Protein AF-A0A2J8QL56-F1 (afdb_monomer)

Foldseek 3Di:
DDDDDDDDDDPDPPPPVVVVVLVVVLVVLVVLLVVLVVVLVVLVVVLVVLVVVLVVLVVVLVVCVVVVVVVVNVVSVVVNVVSVVVSVVSVVVSVVSVVVSVVSVVVNVVSVVVVVVVVVVVVVVVCVVPDDVVVVVVVVVVVVVVVVVVVVVVVVVVVVVVVVVVVPPDDDDDDDDD

Structure (mmCIF, N/CA/C/O backbone):
data_AF-A0A2J8QL56-F1
#
_entry.id   AF-A0A2J8QL56-F1
#
loop_
_atom_site.group_PDB
_atom_site.id
_atom_site.type_symbol
_atom_site.label_atom_id
_atom_site.label_alt_id
_atom_site.label_comp_id
_atom_site.label_asym_id
_atom_site.label_entity_id
_atom_site.label_seq_id
_atom_site.pdbx_PDB_ins_code
_atom_site.Cartn_x
_atom_site.Cartn_y
_atom_site.Cartn_z
_atom_site.occupancy
_atom_site.B_iso_or_equiv
_atom_site.auth_seq_id
_atom_site.auth_comp_id
_atom_site.auth_asym_id
_atom_site.auth_atom_id
_atom_site.pdbx_PDB_model_num
ATOM 1 N N . MET A 1 1 ? 12.844 -31.827 -69.470 1.00 37.25 1 MET A N 1
ATOM 2 C CA . MET A 1 1 ? 13.651 -30.678 -69.931 1.00 37.25 1 MET A CA 1
ATOM 3 C C . MET A 1 1 ? 13.063 -29.429 -69.286 1.00 37.25 1 MET A C 1
ATOM 5 O O . MET A 1 1 ? 11.871 -29.233 -69.441 1.00 37.25 1 MET A O 1
ATOM 9 N N . ILE A 1 2 ? 13.767 -28.838 -68.308 1.00 38.47 2 ILE A N 1
ATOM 10 C CA . ILE A 1 2 ? 14.458 -27.526 -68.433 1.00 38.47 2 ILE A CA 1
ATOM 11 C C . ILE A 1 2 ? 13.409 -26.393 -68.434 1.00 38.47 2 ILE A C 1
ATOM 13 O O . ILE A 1 2 ? 12.557 -26.391 -69.303 1.00 38.47 2 ILE A O 1
ATOM 17 N N . SER A 1 3 ? 13.347 -25.364 -67.592 1.00 39.03 3 SER A N 1
ATOM 18 C CA . SER A 1 3 ? 14.131 -24.806 -66.488 1.00 39.03 3 SER A CA 1
ATOM 19 C C . SER A 1 3 ? 13.360 -23.554 -66.043 1.00 39.03 3 SER A C 1
ATOM 21 O O . SER A 1 3 ? 12.786 -22.893 -66.902 1.00 39.03 3 SER A O 1
ATOM 23 N N . ALA A 1 4 ? 13.386 -23.199 -64.755 1.00 39.97 4 ALA A N 1
ATOM 24 C CA . ALA A 1 4 ? 13.569 -21.818 -64.270 1.00 39.97 4 ALA A CA 1
ATOM 25 C C . ALA A 1 4 ? 13.192 -21.718 -62.785 1.00 39.97 4 ALA A C 1
ATOM 27 O O . ALA A 1 4 ? 12.097 -21.302 -62.410 1.00 39.97 4 ALA A O 1
ATOM 28 N N . GLN A 1 5 ? 14.159 -22.036 -61.926 1.00 44.69 5 GLN A N 1
ATOM 29 C CA . GLN A 1 5 ? 14.278 -21.376 -60.632 1.00 44.69 5 GLN A CA 1
ATOM 30 C C . GLN A 1 5 ? 14.391 -19.865 -60.872 1.00 44.69 5 GLN A C 1
ATOM 32 O O . GLN A 1 5 ? 15.359 -19.407 -61.477 1.00 44.69 5 GLN A O 1
ATOM 37 N N . ARG A 1 6 ? 13.434 -19.076 -60.374 1.00 39.97 6 ARG A N 1
ATOM 38 C CA . ARG A 1 6 ? 13.649 -17.645 -60.143 1.00 39.97 6 ARG A CA 1
ATOM 39 C C . ARG A 1 6 ? 13.573 -17.387 -58.646 1.00 39.97 6 ARG A C 1
ATOM 41 O O . ARG A 1 6 ? 12.518 -17.193 -58.056 1.00 39.97 6 ARG A O 1
ATOM 48 N N . ASN A 1 7 ? 14.758 -17.467 -58.059 1.00 45.62 7 ASN A N 1
ATOM 49 C CA . ASN A 1 7 ? 15.093 -17.074 -56.707 1.00 45.62 7 ASN A CA 1
ATOM 50 C C . ASN A 1 7 ? 14.804 -15.569 -56.537 1.00 45.62 7 ASN A C 1
ATOM 52 O O . ASN A 1 7 ? 15.513 -14.751 -57.115 1.00 45.62 7 ASN A O 1
ATOM 56 N N . HIS A 1 8 ? 13.785 -15.196 -55.758 1.00 39.94 8 HIS A N 1
ATOM 57 C CA . HIS A 1 8 ? 13.677 -13.848 -55.194 1.00 39.94 8 HIS A CA 1
ATOM 58 C C . HIS A 1 8 ? 13.642 -13.950 -53.672 1.00 39.94 8 HIS A C 1
ATOM 60 O O . HIS A 1 8 ? 12.608 -14.109 -53.029 1.00 39.94 8 HIS A O 1
ATOM 66 N N . HIS A 1 9 ? 14.846 -13.870 -53.118 1.00 39.53 9 HIS A N 1
ATOM 67 C CA . HIS A 1 9 ? 15.121 -13.538 -51.735 1.00 39.53 9 HIS A CA 1
ATOM 68 C C . HIS A 1 9 ? 14.496 -12.172 -51.408 1.00 39.53 9 HIS A C 1
ATOM 70 O O . HIS A 1 9 ? 14.952 -11.149 -51.916 1.00 39.53 9 HIS A O 1
ATOM 76 N N . LEU A 1 10 ? 13.462 -12.151 -50.562 1.00 41.34 10 LEU A N 1
ATOM 77 C CA . LEU A 1 10 ? 13.038 -10.943 -49.854 1.00 41.34 10 LEU A CA 1
ATOM 78 C C . LEU A 1 10 ? 13.762 -10.904 -48.498 1.00 41.34 10 LEU A C 1
ATOM 80 O O . LEU A 1 10 ? 13.470 -11.736 -47.634 1.00 41.34 10 LEU A O 1
ATOM 84 N N . PRO A 1 11 ? 14.696 -9.965 -48.271 1.00 46.31 11 PRO A N 1
ATOM 85 C CA . PRO A 1 11 ? 15.274 -9.750 -46.956 1.00 46.31 11 PRO A CA 1
ATOM 86 C C . PRO A 1 11 ? 14.347 -8.841 -46.132 1.00 46.31 11 PRO A C 1
ATOM 88 O O . PRO A 1 11 ? 14.016 -7.745 -46.573 1.00 46.31 11 PRO A O 1
ATOM 91 N N . GLY A 1 12 ? 13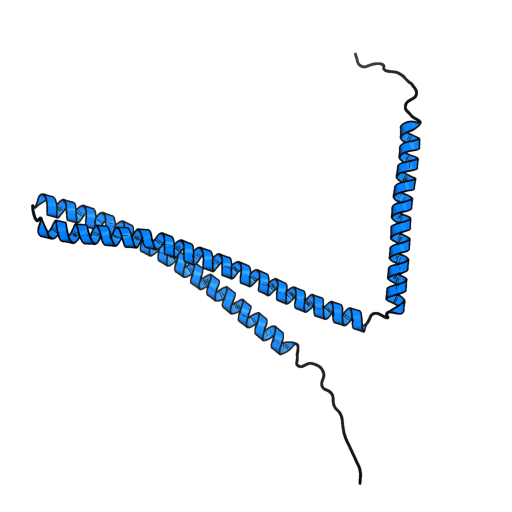.974 -9.247 -44.908 1.00 43.28 12 GLY A N 1
ATOM 92 C CA . GLY A 1 12 ? 13.615 -8.264 -43.868 1.00 43.28 12 GLY A CA 1
ATOM 93 C C . GLY A 1 12 ? 12.309 -8.410 -43.072 1.00 43.28 12 GLY A C 1
ATOM 94 O O . GLY A 1 12 ? 11.763 -7.388 -42.670 1.00 43.28 12 GLY A O 1
ATOM 95 N N . SER A 1 13 ? 11.810 -9.611 -42.748 1.00 43.91 13 SER A N 1
ATOM 96 C CA . SER A 1 13 ? 10.612 -9.752 -41.882 1.00 43.91 13 SER A CA 1
ATOM 97 C C . SER A 1 13 ? 10.885 -9.847 -40.366 1.00 43.91 13 SER A C 1
ATOM 99 O O . SER A 1 13 ? 9.954 -9.938 -39.566 1.00 43.91 13 SER A O 1
ATOM 101 N N . SER A 1 14 ? 12.143 -9.802 -39.917 1.00 48.97 14 SER A N 1
ATOM 102 C CA . SER A 1 14 ? 12.485 -10.021 -38.499 1.00 48.97 14 SER A CA 1
ATOM 103 C C . SER A 1 14 ? 12.346 -8.778 -37.606 1.00 48.97 14 SER A C 1
ATOM 105 O O . SER A 1 14 ? 12.203 -8.910 -36.389 1.00 48.97 14 SER A O 1
ATOM 107 N N . ASN A 1 15 ? 12.356 -7.567 -38.176 1.00 46.78 15 ASN A N 1
ATOM 108 C CA . ASN A 1 15 ? 12.470 -6.333 -37.388 1.00 46.78 15 ASN A CA 1
ATOM 109 C C . ASN A 1 15 ? 11.117 -5.791 -36.881 1.00 46.78 15 ASN A C 1
ATOM 111 O O . ASN A 1 15 ? 11.055 -5.255 -35.775 1.00 46.78 15 ASN A O 1
ATOM 115 N N . SER A 1 16 ? 10.022 -5.977 -37.632 1.00 46.56 16 SER A N 1
ATOM 116 C CA . SER A 1 16 ? 8.696 -5.473 -37.235 1.00 46.56 16 SER A CA 1
ATOM 117 C C . SER A 1 16 ? 8.118 -6.279 -36.059 1.00 46.56 16 SER A C 1
ATOM 119 O O . SER A 1 16 ? 7.725 -5.716 -35.040 1.00 46.56 16 SER A O 1
ATOM 121 N N . THR A 1 17 ? 8.208 -7.610 -36.109 1.00 54.22 17 THR A N 1
ATOM 122 C CA . THR A 1 17 ? 7.689 -8.551 -35.097 1.00 54.22 17 THR A CA 1
ATOM 123 C C . THR A 1 17 ? 8.365 -8.429 -33.720 1.00 54.22 17 THR A C 1
ATOM 125 O O . THR A 1 17 ? 7.791 -8.804 -32.693 1.00 54.22 17 THR A O 1
ATOM 128 N N . SER A 1 18 ? 9.598 -7.916 -33.667 1.00 54.69 18 SER A N 1
ATOM 129 C CA . SER A 1 18 ? 10.316 -7.649 -32.412 1.00 54.69 18 SER A CA 1
ATOM 130 C C . SER A 1 18 ? 9.868 -6.334 -31.767 1.00 54.69 18 SER A C 1
ATOM 132 O O . SER A 1 18 ? 9.671 -6.288 -30.554 1.00 54.69 18 SER A O 1
ATOM 134 N N . ALA A 1 19 ? 9.663 -5.282 -32.565 1.00 54.62 19 ALA A N 1
ATOM 135 C CA . ALA A 1 19 ? 9.236 -3.972 -32.077 1.00 54.62 19 ALA A CA 1
ATOM 136 C C . ALA A 1 19 ? 7.807 -4.008 -31.504 1.00 54.62 19 ALA A C 1
ATOM 138 O O . ALA A 1 19 ? 7.572 -3.490 -30.412 1.00 54.62 19 ALA A O 1
ATOM 139 N N . TYR A 1 20 ? 6.878 -4.714 -32.166 1.00 59.25 20 TYR A N 1
ATOM 140 C CA . TYR A 1 20 ? 5.508 -4.894 -31.663 1.00 59.25 20 TYR A CA 1
ATOM 141 C C . TYR A 1 20 ? 5.448 -5.661 -30.332 1.00 59.25 20 TYR A C 1
ATOM 143 O O . TYR A 1 20 ? 4.591 -5.377 -29.495 1.00 59.25 20 TYR A O 1
ATOM 151 N N . ARG A 1 21 ? 6.358 -6.619 -30.102 1.00 59.16 21 ARG A N 1
ATOM 152 C CA . ARG A 1 21 ? 6.430 -7.365 -28.832 1.00 59.16 21 ARG A CA 1
ATOM 153 C C . ARG A 1 21 ? 6.939 -6.504 -27.679 1.00 59.16 21 ARG A C 1
ATOM 155 O O . ARG A 1 21 ? 6.352 -6.548 -26.603 1.00 59.16 21 ARG A O 1
ATOM 162 N N . VAL A 1 22 ? 7.981 -5.706 -27.907 1.00 60.47 22 VAL A N 1
ATOM 163 C CA . VAL A 1 22 ? 8.531 -4.800 -26.885 1.00 60.47 22 VAL A CA 1
ATOM 164 C C . VAL A 1 22 ? 7.520 -3.711 -26.520 1.00 60.47 22 VAL A C 1
ATOM 166 O O . VAL A 1 22 ? 7.281 -3.502 -25.334 1.00 60.47 22 VAL A O 1
ATOM 169 N N . ALA A 1 23 ? 6.862 -3.098 -27.514 1.00 63.78 23 ALA A N 1
ATOM 170 C CA . ALA A 1 23 ? 5.815 -2.096 -27.292 1.00 63.78 23 ALA A CA 1
ATOM 171 C C . ALA A 1 23 ? 4.670 -2.649 -26.424 1.00 63.78 23 ALA A C 1
ATOM 173 O O . ALA A 1 23 ? 4.329 -2.066 -25.394 1.00 63.78 23 ALA A O 1
ATOM 174 N N . ARG A 1 24 ? 4.176 -3.853 -26.757 1.00 71.31 24 ARG A N 1
ATOM 175 C CA . ARG A 1 24 ? 3.126 -4.539 -25.991 1.00 71.31 24 ARG A CA 1
ATOM 176 C C . ARG A 1 24 ? 3.527 -4.759 -24.529 1.00 71.31 24 ARG A C 1
ATOM 178 O O . ARG A 1 24 ? 2.730 -4.491 -23.640 1.00 71.31 24 ARG A O 1
ATOM 185 N N . ILE A 1 25 ? 4.756 -5.209 -24.263 1.00 74.25 25 ILE A N 1
ATOM 186 C CA . ILE A 1 25 ? 5.240 -5.464 -22.894 1.00 74.25 25 ILE A CA 1
ATOM 187 C C . ILE A 1 25 ? 5.398 -4.157 -22.107 1.00 74.25 25 ILE A C 1
ATOM 189 O O . ILE A 1 25 ? 5.005 -4.091 -20.942 1.00 74.25 25 ILE A O 1
ATOM 193 N N . THR A 1 26 ? 5.923 -3.094 -22.724 1.00 79.75 26 THR A N 1
ATOM 194 C CA . THR A 1 26 ? 6.034 -1.790 -22.052 1.00 79.75 26 THR A CA 1
ATOM 195 C C . THR A 1 26 ? 4.680 -1.196 -21.683 1.00 79.75 26 THR A C 1
ATOM 197 O O . THR A 1 26 ? 4.567 -0.571 -20.628 1.00 79.75 26 THR A O 1
ATOM 200 N N . ASP A 1 27 ? 3.649 -1.412 -22.499 1.00 84.88 27 ASP A N 1
ATOM 201 C CA . ASP A 1 27 ? 2.298 -0.935 -22.205 1.00 84.88 27 ASP A CA 1
ATOM 202 C C . ASP A 1 27 ? 1.647 -1.737 -21.071 1.00 84.88 27 ASP A C 1
ATOM 204 O O . ASP A 1 27 ? 1.059 -1.136 -20.171 1.00 84.88 27 ASP A O 1
ATOM 208 N N . VAL A 1 28 ? 1.870 -3.058 -21.011 1.00 86.38 28 VAL A N 1
ATOM 209 C CA . VAL A 1 28 ? 1.470 -3.880 -19.852 1.00 86.38 28 VAL A CA 1
ATOM 210 C C . VAL A 1 28 ? 2.113 -3.367 -18.559 1.00 86.38 28 VAL A C 1
ATOM 212 O O . VAL A 1 28 ? 1.426 -3.188 -17.556 1.00 86.38 28 VAL A O 1
ATOM 215 N N . ILE A 1 29 ? 3.413 -3.061 -18.574 1.00 87.38 29 ILE A N 1
ATOM 216 C CA . ILE A 1 29 ? 4.132 -2.546 -17.397 1.00 87.38 29 ILE A CA 1
ATOM 217 C C . ILE A 1 29 ? 3.588 -1.175 -16.956 1.00 87.38 29 ILE A C 1
ATOM 219 O O . ILE A 1 29 ? 3.515 -0.885 -15.757 1.00 87.38 29 ILE A O 1
ATOM 223 N N . LYS A 1 30 ? 3.214 -0.299 -17.897 1.00 88.06 30 LYS A N 1
ATOM 224 C CA . LYS A 1 30 ? 2.605 1.004 -17.577 1.00 88.06 30 LYS A CA 1
ATOM 225 C C . LYS A 1 30 ? 1.228 0.837 -16.940 1.00 88.06 30 LYS A C 1
ATOM 227 O O . LYS A 1 30 ? 0.963 1.495 -15.932 1.00 88.06 30 LYS A O 1
ATOM 232 N N . GLU A 1 31 ? 0.392 -0.044 -17.484 1.00 90.06 31 GLU A N 1
ATOM 233 C CA . GLU A 1 31 ? -0.941 -0.303 -16.936 1.00 90.06 31 GLU A CA 1
ATOM 234 C C . GLU A 1 31 ? -0.852 -0.922 -15.537 1.00 90.06 31 GLU A C 1
ATOM 236 O O . GLU A 1 31 ? -1.462 -0.408 -14.601 1.00 90.06 31 GLU A O 1
ATOM 241 N N . GLN A 1 32 ? 0.029 -1.907 -15.336 1.00 90.38 32 GLN A N 1
ATOM 242 C CA . GLN A 1 32 ? 0.291 -2.479 -14.010 1.00 90.38 32 GLN A CA 1
ATOM 243 C C . GLN A 1 32 ? 0.731 -1.416 -12.995 1.00 90.38 32 GLN A C 1
ATOM 245 O O . GLN A 1 32 ? 0.244 -1.385 -11.867 1.00 90.38 32 GLN A O 1
ATOM 250 N N . ASN A 1 33 ? 1.613 -0.486 -13.377 1.00 90.88 33 ASN A N 1
ATOM 251 C CA . ASN A 1 33 ? 1.997 0.620 -12.492 1.00 90.88 33 ASN A CA 1
ATOM 252 C C . ASN A 1 33 ? 0.806 1.517 -12.122 1.00 90.88 33 ASN A C 1
ATOM 254 O O . ASN A 1 33 ? 0.723 2.006 -10.991 1.00 90.88 33 ASN A O 1
ATOM 258 N N . ARG A 1 34 ? -0.104 1.769 -13.066 1.00 92.94 34 ARG A N 1
ATOM 259 C CA . ARG A 1 34 ? -1.304 2.578 -12.833 1.00 92.94 34 ARG A CA 1
ATOM 260 C C . ARG A 1 34 ? -2.262 1.875 -11.874 1.00 92.94 34 ARG A C 1
ATOM 262 O O . ARG A 1 34 ? -2.728 2.508 -10.922 1.00 92.94 34 ARG A O 1
ATOM 269 N N . GLU A 1 35 ? -2.490 0.585 -12.080 1.00 94.00 35 GLU A N 1
ATOM 270 C CA . GLU A 1 35 ? -3.329 -0.258 -11.230 1.00 94.00 35 GLU A CA 1
ATOM 271 C C . GLU A 1 35 ? -2.763 -0.375 -9.807 1.00 94.00 35 GLU A C 1
ATOM 273 O O . GLU A 1 35 ? -3.481 -0.150 -8.829 1.00 94.00 35 GLU A O 1
ATOM 278 N N . LEU A 1 36 ? -1.452 -0.602 -9.664 1.00 94.69 36 LEU A N 1
ATOM 279 C CA . LEU A 1 36 ? -0.777 -0.661 -8.362 1.00 94.69 36 LEU A CA 1
ATOM 280 C C . LEU A 1 36 ? -0.900 0.660 -7.591 1.00 94.69 36 LEU A C 1
ATOM 282 O O . LEU A 1 36 ? -1.189 0.655 -6.393 1.00 94.69 36 LEU A O 1
ATOM 286 N N . ARG A 1 37 ? -0.760 1.810 -8.268 1.00 94.12 37 ARG A N 1
ATOM 287 C CA . ARG A 1 37 ? -0.999 3.133 -7.656 1.00 94.12 37 ARG A CA 1
ATOM 288 C C . ARG A 1 37 ? -2.453 3.306 -7.218 1.00 94.12 37 ARG A C 1
ATOM 290 O O . ARG A 1 37 ? -2.710 3.896 -6.168 1.00 94.12 37 ARG A O 1
ATOM 297 N N . GLY A 1 38 ? -3.402 2.826 -8.021 1.00 96.50 38 GLY A N 1
ATOM 298 C CA . GLY A 1 38 ? -4.822 2.805 -7.667 1.00 96.50 38 GLY A CA 1
ATOM 299 C C . GLY A 1 38 ? -5.076 1.984 -6.405 1.00 96.50 38 GLY A C 1
ATOM 300 O O . GLY A 1 38 ? -5.687 2.482 -5.459 1.00 96.50 38 GLY A O 1
ATOM 301 N N . THR A 1 39 ? -4.515 0.780 -6.361 1.00 96.00 39 THR A N 1
ATOM 302 C CA . THR A 1 39 ? -4.606 -0.153 -5.233 1.00 96.00 39 THR A CA 1
ATOM 303 C C . THR A 1 39 ? -4.008 0.443 -3.961 1.00 96.00 39 THR A C 1
ATOM 305 O O . THR A 1 39 ? -4.638 0.411 -2.908 1.00 96.00 39 THR A O 1
ATOM 308 N N . GLN A 1 40 ? -2.838 1.083 -4.045 1.00 95.81 40 GLN A N 1
ATOM 309 C CA . GLN A 1 40 ? -2.212 1.738 -2.894 1.00 95.81 40 GLN A CA 1
ATOM 310 C C . GLN A 1 40 ? -3.102 2.845 -2.304 1.00 95.81 40 GLN A C 1
ATOM 312 O O . GLN A 1 40 ? -3.258 2.935 -1.087 1.00 95.81 40 GLN A O 1
ATOM 317 N N . ARG A 1 41 ? -3.756 3.652 -3.153 1.00 96.25 41 ARG A N 1
ATOM 318 C CA . ARG A 1 41 ? -4.728 4.664 -2.700 1.00 96.25 41 ARG A CA 1
ATOM 319 C C . ARG A 1 41 ? -6.000 4.048 -2.123 1.00 96.25 41 ARG A C 1
ATOM 321 O O . ARG A 1 41 ? -6.568 4.611 -1.191 1.00 96.25 41 ARG A O 1
ATOM 328 N N . ALA A 1 42 ? -6.475 2.935 -2.680 1.00 96.50 42 ALA A N 1
ATOM 329 C CA . ALA A 1 42 ? -7.618 2.208 -2.135 1.00 96.50 42 ALA A CA 1
ATOM 330 C C . ALA A 1 42 ? -7.316 1.711 -0.715 1.00 96.50 42 ALA A C 1
ATOM 332 O O . ALA A 1 42 ? -8.061 2.039 0.198 1.00 96.50 42 ALA A O 1
ATOM 333 N N . ILE A 1 43 ? -6.155 1.087 -0.498 1.00 96.44 43 ILE A N 1
ATOM 334 C CA . ILE A 1 43 ? -5.720 0.611 0.825 1.00 96.44 43 ILE A CA 1
ATOM 335 C C . ILE A 1 43 ? -5.662 1.749 1.854 1.00 96.44 43 ILE A C 1
ATOM 337 O O . ILE A 1 43 ? -6.082 1.571 2.996 1.00 96.44 43 ILE A O 1
ATOM 341 N N . ILE A 1 44 ? -5.162 2.929 1.468 1.00 95.69 44 ILE A N 1
ATOM 342 C CA . ILE A 1 44 ? -5.124 4.101 2.360 1.00 95.69 44 ILE A CA 1
ATOM 343 C C . ILE A 1 44 ? -6.543 4.543 2.746 1.00 95.69 44 ILE A C 1
ATOM 345 O O . ILE A 1 44 ? -6.805 4.803 3.921 1.00 95.69 44 ILE A O 1
ATOM 349 N N . ARG A 1 45 ? -7.467 4.600 1.779 1.00 97.19 45 ARG A N 1
ATOM 350 C CA . ARG A 1 45 ? -8.874 4.949 2.036 1.00 97.19 45 ARG A CA 1
ATOM 351 C C . ARG A 1 45 ? -9.562 3.913 2.922 1.00 97.19 45 ARG A C 1
ATOM 353 O O . ARG A 1 45 ? -10.212 4.295 3.892 1.00 97.19 45 ARG A O 1
ATOM 360 N N . ASP A 1 46 ? -9.363 2.629 2.643 1.00 96.31 46 ASP A N 1
ATOM 361 C CA . ASP A 1 46 ? -9.927 1.529 3.429 1.00 96.31 46 ASP A CA 1
ATOM 362 C C . ASP A 1 46 ? -9.425 1.575 4.871 1.00 96.31 46 ASP A C 1
ATOM 364 O O . ASP A 1 46 ? -10.203 1.438 5.813 1.00 96.31 46 ASP A O 1
ATOM 368 N N . ARG A 1 47 ? -8.133 1.850 5.074 1.00 96.06 47 ARG A N 1
ATOM 369 C CA . ARG A 1 47 ? -7.573 2.010 6.416 1.00 96.06 47 ARG A CA 1
ATOM 370 C C . ARG A 1 47 ? -8.202 3.186 7.168 1.00 96.06 47 ARG A C 1
ATOM 372 O O . ARG A 1 47 ? -8.526 3.031 8.343 1.00 96.06 47 ARG A O 1
ATOM 379 N N . ALA A 1 48 ? -8.401 4.330 6.515 1.00 97.00 48 ALA A N 1
ATOM 380 C CA . ALA A 1 48 ? -9.071 5.473 7.135 1.00 97.00 48 ALA A CA 1
ATOM 381 C C . ALA A 1 48 ? -10.531 5.148 7.511 1.00 97.00 48 ALA A C 1
ATOM 383 O O . ALA A 1 48 ? -11.008 5.543 8.577 1.00 97.00 48 ALA A O 1
ATOM 384 N N . ALA A 1 49 ? -11.235 4.378 6.673 1.00 97.19 49 ALA A N 1
ATOM 385 C CA . ALA A 1 49 ? -12.579 3.895 6.977 1.00 97.19 49 ALA A CA 1
ATOM 386 C C . ALA A 1 49 ? -12.587 2.946 8.190 1.00 97.19 49 ALA A C 1
ATOM 388 O O . ALA A 1 49 ? -13.404 3.126 9.095 1.00 97.19 49 ALA A O 1
ATOM 389 N N . LEU A 1 50 ? -11.639 2.004 8.257 1.00 97.50 50 LEU A N 1
ATOM 390 C CA . LEU A 1 50 ? -11.465 1.111 9.407 1.00 97.50 50 LEU A CA 1
ATOM 391 C C . LEU A 1 50 ? -11.159 1.897 10.690 1.00 97.50 50 LEU A C 1
ATOM 393 O O . LEU A 1 50 ? -11.734 1.608 11.732 1.00 97.50 50 LEU A O 1
ATOM 397 N N . GLU A 1 51 ? -10.316 2.929 10.635 1.00 97.12 51 GLU A N 1
ATOM 398 C CA . GLU A 1 51 ? -10.024 3.794 11.790 1.00 97.12 51 GLU A CA 1
ATOM 399 C C . GLU A 1 51 ? -11.267 4.538 12.300 1.00 97.12 51 GLU A C 1
ATOM 401 O O . GLU A 1 51 ? -11.455 4.692 13.509 1.00 97.12 51 GLU A O 1
ATOM 406 N N . LYS A 1 52 ? -12.150 4.976 11.397 1.00 97.81 52 LYS A N 1
ATOM 407 C CA . LYS A 1 52 ? -13.429 5.588 11.774 1.00 97.81 52 LYS A CA 1
ATOM 408 C C . LYS A 1 52 ? -14.371 4.569 12.422 1.00 97.81 52 LYS A C 1
ATOM 410 O O . LYS A 1 52 ? -14.969 4.878 13.452 1.00 97.81 52 LYS A O 1
ATOM 415 N N . GLN A 1 53 ? -14.483 3.372 11.848 1.00 97.75 53 GLN A N 1
ATOM 416 C CA . GLN A 1 53 ? -15.294 2.282 12.402 1.00 97.75 53 GLN A CA 1
ATOM 417 C C . GLN A 1 53 ? -14.786 1.830 13.777 1.00 97.75 53 GLN A C 1
ATOM 419 O O . GLN A 1 53 ? -15.591 1.569 14.667 1.00 97.75 53 GLN A O 1
ATOM 424 N N . GLU A 1 54 ? -13.467 1.809 13.987 1.00 97.69 54 GLU A N 1
ATOM 425 C CA . GLU A 1 54 ? -12.844 1.506 15.280 1.00 97.69 54 GLU A CA 1
ATOM 426 C C . GLU A 1 54 ? -13.346 2.457 16.369 1.00 97.69 54 GLU A C 1
ATOM 428 O O . GLU A 1 54 ? -13.860 2.018 17.396 1.00 97.69 54 GLU A O 1
ATOM 433 N N . LYS A 1 55 ? -13.284 3.768 16.105 1.00 98.00 55 LYS A N 1
ATOM 434 C CA . LYS A 1 55 ? -13.764 4.796 17.039 1.00 98.00 55 LYS A CA 1
ATOM 435 C C . LYS A 1 55 ? -15.264 4.679 17.310 1.00 98.00 55 LYS A C 1
ATOM 437 O O . LYS A 1 55 ? -15.697 4.880 18.441 1.00 98.00 55 LYS A O 1
ATOM 442 N N . GLN A 1 56 ? -16.060 4.362 16.289 1.00 97.75 56 GLN A N 1
ATOM 443 C CA . GLN A 1 56 ? -17.504 4.163 16.446 1.00 97.75 56 GLN A CA 1
ATOM 444 C C . GLN A 1 56 ? -17.808 2.963 17.351 1.00 97.75 56 GLN A C 1
ATOM 446 O O . GLN A 1 56 ? -18.570 3.112 18.305 1.00 97.75 56 GLN A O 1
ATOM 451 N N . LEU A 1 57 ? -17.149 1.822 17.122 1.00 97.88 57 LEU A N 1
ATOM 452 C CA . LEU A 1 57 ? -17.283 0.635 17.970 1.00 97.88 57 LEU A CA 1
ATOM 453 C C . LEU A 1 57 ? -16.863 0.917 19.416 1.00 97.88 57 LEU A C 1
ATOM 455 O O . LEU A 1 57 ? -17.548 0.499 20.344 1.00 97.88 57 LEU A O 1
ATOM 459 N N . GLU A 1 58 ? -15.779 1.663 19.638 1.00 98.00 58 GLU A N 1
ATOM 460 C CA . GLU A 1 58 ? -15.351 2.045 20.989 1.00 98.00 58 GLU A CA 1
ATOM 461 C C . GLU A 1 58 ? -16.401 2.890 21.725 1.00 98.00 58 GLU A C 1
ATOM 463 O O . GLU A 1 58 ? -16.644 2.682 22.918 1.00 98.00 58 GLU A O 1
ATOM 468 N N . LEU A 1 59 ? -17.043 3.836 21.032 1.00 98.12 59 LEU A N 1
ATOM 469 C CA . LEU A 1 59 ? -18.124 4.646 21.601 1.00 98.12 59 LEU A CA 1
ATOM 470 C C . LEU A 1 59 ? -19.363 3.803 21.908 1.00 98.12 59 LEU A C 1
ATOM 472 O O . LEU A 1 59 ? -19.973 3.964 22.967 1.00 98.12 59 LEU A O 1
ATOM 476 N N . GLU A 1 60 ? -19.718 2.888 21.012 1.00 97.00 60 GLU A N 1
ATOM 477 C CA . GLU A 1 60 ? -20.877 2.019 21.176 1.00 97.00 60 GLU A CA 1
ATOM 478 C C . GLU A 1 60 ? -20.683 1.027 22.328 1.00 97.00 60 GLU A C 1
ATOM 480 O O . GLU A 1 60 ? -21.564 0.901 23.178 1.00 97.00 60 GLU A O 1
ATOM 485 N N . ILE A 1 61 ? -19.493 0.428 22.457 1.00 97.81 61 ILE A N 1
ATOM 486 C CA . ILE A 1 61 ? -19.123 -0.410 23.609 1.00 97.81 61 ILE A CA 1
ATOM 487 C C . ILE A 1 61 ? -19.265 0.384 24.911 1.00 97.81 61 ILE A C 1
ATOM 489 O O . ILE A 1 61 ? -19.880 -0.098 25.861 1.00 97.81 61 ILE A O 1
ATOM 493 N N . LYS A 1 62 ? -18.751 1.622 24.962 1.00 97.62 62 LYS A N 1
ATOM 494 C CA . LYS A 1 62 ? -18.886 2.488 26.147 1.00 97.62 62 LYS A CA 1
ATOM 495 C C . LYS A 1 62 ? -20.351 2.777 26.475 1.00 97.62 62 LYS A C 1
ATOM 497 O O . LYS A 1 62 ? -20.720 2.782 27.648 1.00 97.62 62 LYS A O 1
ATOM 502 N N . LYS A 1 63 ? -21.191 3.011 25.464 1.00 97.62 63 LYS A N 1
ATOM 503 C CA . LYS A 1 63 ? -22.629 3.248 25.644 1.00 97.62 63 LYS A CA 1
ATOM 504 C C . LYS A 1 63 ? -23.333 2.006 26.197 1.00 97.62 63 LYS A C 1
ATOM 506 O O . LYS A 1 63 ? -24.042 2.118 27.193 1.00 97.62 63 LYS A O 1
ATOM 511 N N . MET A 1 64 ? -23.097 0.833 25.612 1.00 96.06 64 MET A N 1
ATOM 512 C CA . MET A 1 64 ? -23.711 -0.422 26.066 1.00 96.06 64 MET A CA 1
ATOM 513 C C . MET A 1 64 ? -23.234 -0.825 27.464 1.00 96.06 64 MET A C 1
ATOM 515 O O . MET A 1 64 ? -24.027 -1.324 28.262 1.00 96.06 64 MET A O 1
ATOM 519 N N . ALA A 1 65 ? -21.977 -0.522 27.802 1.00 96.69 65 ALA A N 1
ATOM 520 C CA . ALA A 1 65 ? -21.433 -0.751 29.135 1.00 96.69 65 ALA A CA 1
ATOM 521 C C . ALA A 1 65 ? -22.143 0.100 30.197 1.00 96.69 65 ALA A C 1
ATOM 523 O O . ALA A 1 65 ? -22.489 -0.424 31.252 1.00 96.69 65 ALA A O 1
ATOM 524 N N . LYS A 1 66 ? -22.431 1.379 29.906 1.00 97.12 66 LYS A N 1
ATOM 525 C CA . LYS A 1 66 ? -23.190 2.263 30.813 1.00 97.12 66 LYS A CA 1
ATOM 526 C C . LYS A 1 66 ? -24.619 1.779 31.063 1.00 97.12 66 LYS A C 1
ATOM 528 O O . LYS A 1 66 ? -25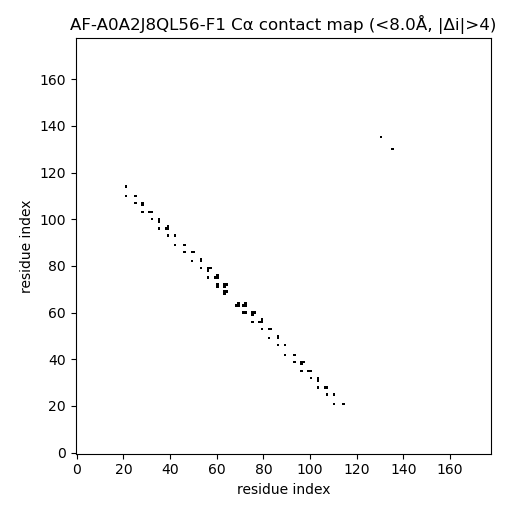.132 1.961 32.157 1.00 97.12 66 LYS A O 1
ATOM 533 N N . ILE A 1 67 ? -25.246 1.162 30.060 1.00 96.25 67 ILE A N 1
ATOM 534 C CA . ILE A 1 67 ? -26.602 0.594 30.159 1.00 96.25 67 ILE A CA 1
ATOM 535 C C . ILE A 1 67 ? -26.584 -0.768 30.890 1.00 96.25 67 ILE A C 1
ATOM 537 O O . ILE A 1 67 ? -27.627 -1.293 31.262 1.00 96.25 67 ILE A O 1
ATOM 541 N N . GLY A 1 68 ? -25.404 -1.358 31.117 1.00 95.75 68 GLY A N 1
ATOM 542 C CA . GLY A 1 68 ? -25.259 -2.662 31.768 1.00 95.75 68 GLY A CA 1
ATOM 543 C C . GLY A 1 68 ? -25.526 -3.857 30.846 1.00 95.75 68 GLY A C 1
ATOM 544 O O . GLY A 1 68 ? -25.584 -4.993 31.319 1.00 95.75 68 GLY A O 1
ATOM 545 N N . ASN A 1 69 ? -25.647 -3.643 29.530 1.00 96.44 69 ASN A N 1
ATOM 546 C CA . ASN A 1 69 ? -25.892 -4.716 28.566 1.00 96.44 69 ASN A CA 1
ATOM 547 C C . ASN A 1 69 ? -24.591 -5.474 28.240 1.00 96.44 69 ASN A C 1
ATOM 549 O O . ASN A 1 69 ? -23.889 -5.186 27.267 1.00 96.44 69 ASN A O 1
ATOM 553 N N . LYS A 1 70 ? -24.266 -6.458 29.086 1.00 95.31 70 LYS A N 1
ATOM 554 C CA . LYS A 1 70 ? -23.027 -7.248 29.001 1.00 95.31 70 LYS A CA 1
ATOM 555 C C . LYS A 1 70 ? -22.928 -8.097 27.728 1.00 95.31 70 LYS A C 1
ATOM 557 O O . LYS A 1 70 ? -21.834 -8.208 27.174 1.00 95.31 70 LYS A O 1
ATOM 562 N N . GLU A 1 71 ? -24.036 -8.655 27.243 1.00 96.56 71 GLU A N 1
ATOM 563 C CA . GLU A 1 71 ? -24.040 -9.481 26.026 1.00 96.56 71 GLU A CA 1
ATOM 564 C C . GLU A 1 71 ? -23.706 -8.652 24.782 1.00 96.56 71 GLU A C 1
ATOM 566 O O . GLU A 1 71 ? -22.823 -9.024 24.004 1.00 96.56 71 GLU A O 1
ATOM 571 N N . ALA A 1 72 ? -24.312 -7.468 24.639 1.00 95.69 72 ALA A N 1
ATOM 572 C CA . ALA A 1 72 ? -23.982 -6.555 23.548 1.00 95.69 72 ALA A CA 1
ATOM 573 C C . ALA A 1 72 ? -22.511 -6.111 23.597 1.00 95.69 72 ALA A C 1
ATOM 575 O O . ALA A 1 72 ? -21.815 -6.160 22.582 1.00 95.69 72 ALA A O 1
ATOM 576 N N . CYS A 1 73 ? -21.996 -5.760 24.783 1.00 96.88 73 CYS A N 1
ATOM 577 C CA . CYS A 1 73 ? -20.580 -5.428 24.965 1.00 96.88 73 CYS A CA 1
ATOM 578 C C . CYS A 1 73 ? -19.652 -6.561 24.513 1.00 96.88 73 CYS A C 1
ATOM 580 O O . CYS A 1 73 ? -18.646 -6.303 23.855 1.00 96.88 73 CYS A O 1
ATOM 582 N N . LYS A 1 74 ? -19.984 -7.817 24.833 1.00 97.56 74 LYS A N 1
ATOM 583 C CA . LYS A 1 74 ? -19.183 -8.989 24.454 1.00 97.56 74 LYS A CA 1
ATOM 584 C C . LYS A 1 74 ? -19.126 -9.175 22.938 1.00 97.56 74 LYS A C 1
ATOM 586 O O . LYS A 1 74 ? -18.059 -9.484 22.403 1.00 97.56 74 LYS A O 1
ATOM 591 N N . VAL A 1 75 ? -20.244 -8.980 22.239 1.00 97.75 75 VAL A N 1
ATOM 592 C CA . VAL A 1 75 ? -20.301 -9.062 20.769 1.00 97.75 75 VAL A CA 1
ATOM 593 C C . VAL A 1 75 ? -19.505 -7.925 20.128 1.00 97.75 75 VAL A C 1
ATOM 595 O O . VAL A 1 75 ? -18.631 -8.185 19.299 1.00 97.75 75 VAL A O 1
ATOM 598 N N . LEU A 1 76 ? -19.736 -6.683 20.557 1.00 97.00 76 LEU A N 1
ATOM 599 C CA . LEU A 1 76 ? -19.047 -5.506 20.022 1.00 97.00 76 LEU A CA 1
ATOM 600 C C . LEU A 1 76 ? -17.533 -5.552 20.290 1.00 97.00 76 LEU A C 1
ATOM 602 O O . LEU A 1 76 ? -16.734 -5.220 19.417 1.00 97.00 76 LEU A O 1
ATOM 606 N N . ALA A 1 77 ? -17.106 -6.044 21.456 1.00 97.44 77 ALA A N 1
ATOM 607 C CA . ALA A 1 77 ? -15.689 -6.226 21.766 1.00 97.44 77 ALA A CA 1
ATOM 608 C C . ALA A 1 77 ? -15.013 -7.238 20.826 1.00 97.44 77 ALA A C 1
ATOM 610 O O . ALA A 1 77 ? -13.897 -7.002 20.359 1.00 97.44 77 ALA A O 1
ATOM 611 N N . LYS A 1 78 ? -15.690 -8.347 20.489 1.00 98.06 78 LYS A N 1
ATOM 612 C CA . LYS A 1 78 ? -15.183 -9.302 19.488 1.00 98.06 78 LYS A CA 1
ATOM 613 C C . LYS A 1 78 ? -15.040 -8.647 18.113 1.00 98.06 78 LYS A C 1
ATOM 615 O O . LYS A 1 78 ? -14.023 -8.858 17.449 1.00 98.06 78 LYS A O 1
ATOM 620 N N . GLN A 1 79 ? -16.021 -7.842 17.704 1.00 97.56 79 GLN A N 1
ATOM 621 C CA . GLN A 1 79 ? -15.960 -7.089 16.448 1.00 97.56 79 GLN A CA 1
ATOM 622 C C . GLN A 1 79 ? -14.787 -6.101 16.442 1.00 97.56 79 GLN A C 1
ATOM 624 O O . GLN A 1 79 ? -14.032 -6.073 15.473 1.00 97.56 79 GLN A O 1
ATOM 629 N N . LEU A 1 80 ? -14.557 -5.375 17.541 1.00 98.00 80 LEU A N 1
ATOM 630 C CA . LEU A 1 80 ? -13.425 -4.455 17.681 1.00 98.00 80 LEU A CA 1
ATOM 631 C C . LEU A 1 80 ? -12.078 -5.174 17.518 1.00 98.00 80 LEU A C 1
ATOM 633 O O . LEU A 1 80 ? -11.201 -4.699 16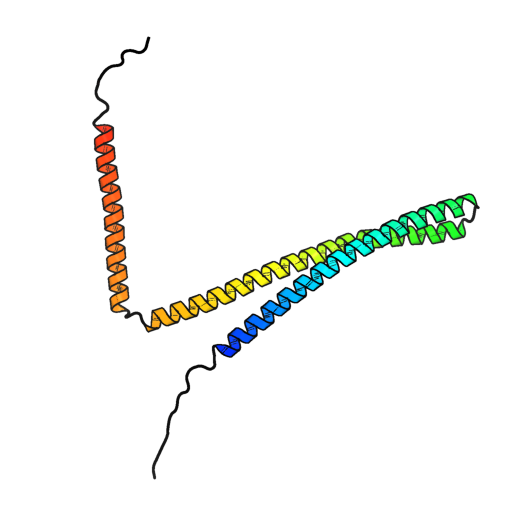.797 1.00 98.00 80 LEU A O 1
ATOM 637 N N . VAL A 1 81 ? -11.909 -6.347 18.138 1.00 98.00 81 VAL A N 1
ATOM 638 C CA . VAL A 1 81 ? -10.685 -7.153 17.982 1.00 98.00 81 VAL A CA 1
ATOM 639 C C . VAL A 1 81 ? -10.501 -7.603 16.532 1.00 98.00 81 VAL A C 1
ATOM 641 O O . VAL A 1 81 ? -9.385 -7.548 16.010 1.00 98.00 81 VAL A O 1
ATOM 644 N N . HIS A 1 82 ? -11.571 -8.038 15.864 1.00 97.31 82 HIS A N 1
ATOM 645 C CA . HIS A 1 82 ? -11.507 -8.430 14.457 1.00 97.31 82 HIS A CA 1
ATOM 646 C C . HIS A 1 82 ? -11.113 -7.252 13.558 1.00 97.31 82 HIS A C 1
ATOM 648 O O . HIS A 1 82 ? -10.201 -7.375 12.740 1.00 97.31 82 HIS A O 1
ATOM 654 N N . LEU A 1 83 ? -11.731 -6.094 13.774 1.00 98.00 83 LEU A N 1
ATOM 655 C CA . LEU A 1 83 ? -11.460 -4.871 13.031 1.00 98.00 83 LEU A CA 1
ATOM 656 C C . LEU A 1 83 ? -10.015 -4.388 13.231 1.00 98.00 83 LEU A C 1
ATOM 658 O O . LEU A 1 83 ? -9.331 -4.060 12.261 1.00 98.00 83 LEU A O 1
ATOM 662 N N . ARG A 1 84 ? -9.487 -4.450 14.462 1.00 97.50 84 ARG A N 1
ATOM 663 C CA . ARG A 1 84 ? -8.069 -4.166 14.744 1.00 97.50 84 ARG A CA 1
ATOM 664 C C . ARG A 1 84 ? -7.133 -5.116 14.001 1.00 97.50 84 ARG A C 1
ATOM 666 O O . ARG A 1 84 ? -6.161 -4.665 13.400 1.00 97.50 84 ARG A O 1
ATOM 673 N N . LYS A 1 85 ? -7.440 -6.418 13.965 1.00 97.00 85 LYS A N 1
ATOM 674 C CA . LYS A 1 85 ? -6.669 -7.394 13.171 1.00 97.00 85 LYS A CA 1
ATOM 675 C C . LYS A 1 85 ? -6.724 -7.081 11.674 1.00 97.00 85 LYS A C 1
ATOM 677 O O . LYS A 1 85 ? -5.695 -7.165 11.004 1.00 97.00 85 LYS A O 1
ATOM 682 N N . GLN A 1 86 ? -7.892 -6.710 11.149 1.00 94.81 86 GLN A N 1
ATOM 683 C CA . GLN A 1 86 ? -8.060 -6.318 9.749 1.00 94.81 86 GLN A CA 1
ATOM 684 C C . GLN A 1 86 ? -7.219 -5.080 9.418 1.00 94.81 86 GLN A C 1
ATOM 686 O O . GLN A 1 86 ? -6.453 -5.108 8.457 1.00 94.81 86 GLN A O 1
ATOM 691 N N . LYS A 1 87 ? -7.276 -4.043 10.261 1.00 95.50 87 LYS A N 1
ATOM 692 C CA . LYS A 1 87 ? -6.437 -2.843 10.155 1.00 95.50 87 LYS A CA 1
ATOM 693 C C . LYS A 1 87 ? -4.950 -3.199 10.165 1.00 95.50 87 LYS A C 1
ATOM 695 O O . LYS A 1 87 ? -4.231 -2.770 9.270 1.00 95.50 87 LYS A O 1
ATOM 700 N N . THR A 1 88 ? -4.485 -4.050 11.080 1.00 94.00 88 THR A N 1
ATOM 701 C CA . THR A 1 88 ? -3.083 -4.510 11.087 1.00 94.00 88 THR A CA 1
ATOM 702 C C . THR A 1 88 ? -2.712 -5.253 9.799 1.00 94.00 88 THR A C 1
ATOM 704 O O . THR A 1 88 ? -1.656 -5.003 9.221 1.00 94.00 88 THR A O 1
ATOM 707 N N . ARG A 1 89 ? -3.597 -6.112 9.278 1.00 94.12 89 ARG A N 1
ATOM 708 C CA . ARG A 1 89 ? -3.369 -6.824 8.010 1.00 94.12 89 ARG A CA 1
ATOM 709 C C . ARG A 1 89 ? -3.209 -5.865 6.823 1.00 94.12 89 ARG A C 1
ATOM 711 O O . ARG A 1 89 ? -2.432 -6.174 5.921 1.00 94.12 89 ARG A O 1
ATOM 718 N N . THR A 1 90 ? -3.850 -4.690 6.831 1.00 93.12 90 THR A N 1
ATOM 719 C CA . THR A 1 90 ? -3.673 -3.696 5.750 1.00 93.12 90 THR A CA 1
ATOM 720 C C . THR A 1 90 ? -2.227 -3.215 5.602 1.00 93.12 90 THR A C 1
ATOM 722 O O . THR A 1 90 ? -1.807 -2.925 4.484 1.00 93.12 90 THR A O 1
ATOM 725 N N . PHE A 1 91 ? -1.424 -3.204 6.673 1.00 92.50 91 PHE A N 1
ATOM 726 C CA . PHE A 1 91 ? 0.001 -2.864 6.581 1.00 92.50 91 PHE A CA 1
ATOM 727 C C . PHE A 1 91 ? 0.788 -3.907 5.788 1.00 92.50 91 PHE A C 1
ATOM 729 O O . PHE A 1 91 ? 1.581 -3.550 4.917 1.00 92.50 91 PHE A O 1
ATOM 736 N N . ALA A 1 92 ? 0.532 -5.192 6.043 1.00 93.44 92 ALA A N 1
ATOM 737 C CA . ALA A 1 92 ? 1.159 -6.278 5.296 1.00 93.44 92 ALA A CA 1
ATOM 738 C C . ALA A 1 92 ? 0.766 -6.228 3.811 1.00 93.44 92 ALA A C 1
ATOM 740 O O . ALA A 1 92 ? 1.624 -6.356 2.937 1.00 93.44 92 ALA A O 1
ATOM 741 N N . VAL A 1 93 ? -0.512 -5.963 3.519 1.00 94.50 93 VAL A N 1
ATOM 742 C CA . VAL A 1 93 ? -1.001 -5.799 2.140 1.00 94.50 93 VAL A CA 1
ATOM 743 C C . VAL A 1 93 ? -0.348 -4.588 1.462 1.00 94.50 93 VAL A C 1
ATOM 745 O O . VAL A 1 93 ? 0.147 -4.709 0.345 1.00 94.50 93 VAL A O 1
ATOM 748 N N . SER A 1 94 ? -0.267 -3.443 2.146 1.00 95.25 94 SER A N 1
ATOM 749 C CA . SER A 1 94 ? 0.398 -2.234 1.638 1.00 95.25 94 SER A CA 1
ATOM 750 C C . SER A 1 94 ? 1.877 -2.479 1.314 1.00 95.25 94 SER A C 1
ATOM 752 O O . SER A 1 94 ? 2.362 -2.102 0.243 1.00 95.25 94 SER A O 1
ATOM 754 N N . SER A 1 95 ? 2.588 -3.179 2.204 1.00 94.56 95 SER A N 1
ATOM 755 C CA . SER A 1 95 ? 3.979 -3.585 1.984 1.00 94.56 95 SER A CA 1
ATOM 756 C C . SER A 1 95 ? 4.111 -4.489 0.757 1.00 94.56 95 SER A C 1
ATOM 758 O O . SER A 1 95 ? 4.959 -4.250 -0.106 1.00 94.56 95 SER A O 1
ATOM 760 N N . LYS A 1 96 ? 3.211 -5.469 0.601 1.00 93.62 96 LYS A N 1
ATOM 761 C CA . LYS A 1 96 ? 3.211 -6.364 -0.560 1.00 93.62 96 LYS A CA 1
ATOM 762 C C . LYS A 1 96 ? 2.987 -5.611 -1.874 1.00 93.62 96 LYS A C 1
ATOM 764 O O . LYS A 1 96 ? 3.728 -5.838 -2.826 1.00 93.62 96 LYS A O 1
ATOM 769 N N . VAL A 1 97 ? 2.034 -4.679 -1.916 1.00 95.12 97 VAL A N 1
ATOM 770 C CA . VAL A 1 97 ? 1.786 -3.824 -3.094 1.00 95.12 97 VAL A CA 1
ATOM 771 C C . VAL A 1 97 ? 2.998 -2.945 -3.406 1.00 95.12 97 VAL A C 1
ATOM 773 O O . VAL A 1 97 ? 3.385 -2.805 -4.566 1.00 95.12 97 VAL A O 1
ATOM 776 N N . THR A 1 98 ? 3.647 -2.396 -2.379 1.00 93.31 98 THR A N 1
ATOM 777 C CA . THR A 1 98 ? 4.871 -1.597 -2.541 1.00 93.31 98 THR A CA 1
ATOM 778 C C . THR A 1 98 ? 6.012 -2.439 -3.121 1.00 93.31 98 THR A C 1
ATOM 780 O O . THR A 1 98 ? 6.669 -2.013 -4.068 1.00 93.31 98 THR A O 1
ATOM 783 N N . SER A 1 99 ? 6.200 -3.6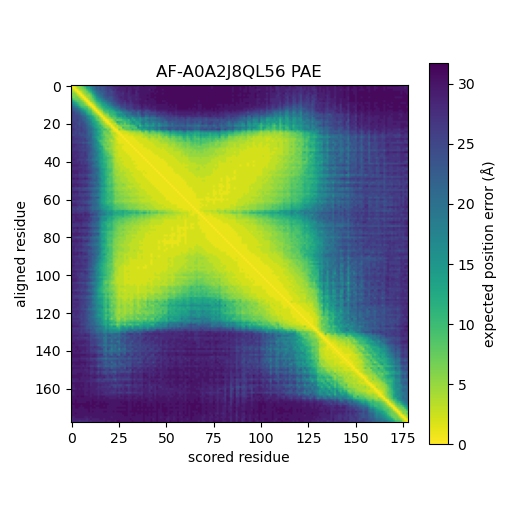65 -2.627 1.00 93.94 99 SER A N 1
ATOM 784 C CA . SER A 1 99 ? 7.151 -4.639 -3.178 1.00 93.94 99 SER A CA 1
ATOM 785 C C . SER A 1 99 ? 6.874 -4.934 -4.657 1.00 93.94 99 SER A C 1
ATOM 787 O O . SER A 1 99 ? 7.799 -4.883 -5.469 1.00 93.94 99 SER A O 1
ATOM 789 N N . MET A 1 100 ? 5.613 -5.170 -5.028 1.00 92.06 100 MET A N 1
ATOM 790 C CA . MET A 1 100 ? 5.219 -5.405 -6.423 1.00 92.06 100 MET A CA 1
ATOM 791 C C . MET A 1 100 ? 5.489 -4.185 -7.311 1.00 92.06 100 MET A C 1
ATOM 793 O O . MET A 1 100 ? 5.957 -4.333 -8.438 1.00 92.06 100 MET A O 1
ATOM 797 N N . SER A 1 101 ? 5.259 -2.973 -6.800 1.00 92.19 101 SER A N 1
ATOM 798 C CA . SER A 1 101 ? 5.598 -1.722 -7.493 1.00 92.19 101 SER A CA 1
ATOM 799 C C . SER A 1 101 ? 7.101 -1.620 -7.763 1.00 92.19 101 SER A C 1
ATOM 801 O O . SER A 1 101 ? 7.515 -1.337 -8.889 1.00 92.19 101 SER A O 1
ATOM 803 N N . 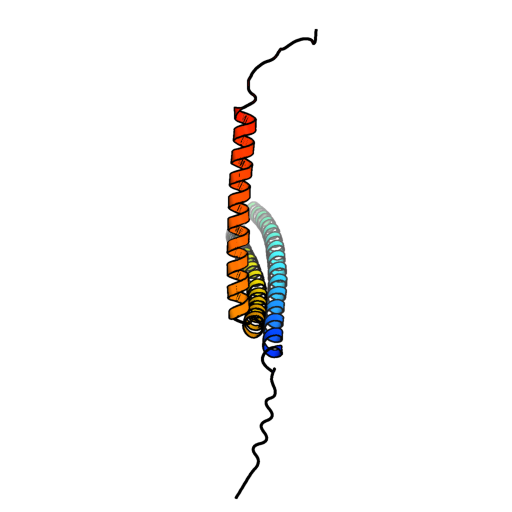THR A 1 102 ? 7.939 -1.939 -6.775 1.00 93.00 102 THR A N 1
ATOM 804 C CA . THR A 1 102 ? 9.397 -1.990 -6.952 1.00 93.00 102 THR A CA 1
ATOM 805 C C . THR A 1 102 ? 9.807 -3.052 -7.969 1.00 93.00 102 THR A C 1
ATOM 807 O O . THR A 1 102 ? 10.577 -2.755 -8.880 1.00 93.00 102 THR A O 1
ATOM 810 N N . GLN A 1 103 ? 9.248 -4.261 -7.884 1.00 89.06 103 GLN A N 1
ATOM 811 C CA . GLN A 1 103 ? 9.520 -5.331 -8.845 1.00 89.06 103 GLN A CA 1
ATOM 812 C C . GLN A 1 103 ? 9.128 -4.928 -10.276 1.00 89.06 103 GLN A C 1
ATOM 814 O O . GLN A 1 103 ? 9.876 -5.174 -11.219 1.00 89.06 103 GLN A O 1
ATOM 819 N N . THR A 1 104 ? 8.004 -4.228 -10.435 1.00 89.12 104 THR A N 1
ATOM 820 C CA . THR A 1 104 ? 7.544 -3.705 -11.731 1.00 89.12 104 THR A CA 1
ATOM 821 C C . THR A 1 104 ? 8.502 -2.642 -12.281 1.00 89.12 104 THR A C 1
ATOM 823 O O . THR A 1 104 ? 8.793 -2.626 -13.477 1.00 89.12 104 THR A O 1
ATOM 826 N N . LYS A 1 105 ? 9.052 -1.766 -11.426 1.00 89.12 105 LYS A N 1
ATOM 827 C CA . LYS A 1 105 ? 10.091 -0.800 -11.832 1.00 89.12 105 LYS A CA 1
ATOM 828 C C . LYS A 1 105 ? 11.367 -1.499 -12.294 1.00 89.12 105 LYS A C 1
ATOM 830 O O . LYS A 1 105 ? 11.909 -1.123 -13.330 1.00 89.12 105 LYS A O 1
ATOM 835 N N . VAL A 1 106 ? 11.817 -2.522 -11.564 1.00 89.06 106 VAL A N 1
ATOM 836 C CA . VAL A 1 106 ? 12.981 -3.333 -11.952 1.00 89.06 106 VAL A CA 1
ATOM 837 C C . VAL A 1 106 ? 12.742 -3.991 -13.311 1.00 89.06 106 VAL A C 1
ATOM 839 O O . VAL A 1 106 ? 13.590 -3.882 -14.193 1.00 89.06 106 VAL A O 1
ATOM 842 N N . MET A 1 107 ? 11.564 -4.585 -13.521 1.00 86.12 107 MET A N 1
ATOM 843 C CA . MET A 1 107 ? 11.188 -5.184 -14.804 1.00 86.12 107 MET A CA 1
ATOM 844 C C . MET A 1 107 ? 11.201 -4.155 -15.945 1.00 86.12 107 MET A C 1
ATOM 846 O O . MET A 1 107 ? 11.720 -4.440 -17.020 1.00 86.12 107 MET A O 1
ATOM 850 N N . ASN A 1 108 ? 10.701 -2.935 -15.718 1.00 86.12 108 ASN A N 1
ATOM 851 C CA . ASN A 1 108 ? 10.762 -1.854 -16.707 1.00 86.12 108 ASN A CA 1
ATOM 852 C C . ASN A 1 108 ? 12.212 -1.512 -17.094 1.00 86.12 108 ASN A C 1
ATOM 854 O O . ASN A 1 108 ? 12.542 -1.431 -18.276 1.00 86.12 108 ASN A O 1
ATOM 858 N N . SER A 1 109 ? 13.095 -1.357 -16.104 1.00 87.12 109 SER A N 1
ATOM 859 C CA . SER A 1 109 ? 14.517 -1.083 -16.343 1.00 87.12 109 SER A CA 1
ATOM 860 C C . SER A 1 109 ? 15.205 -2.221 -17.101 1.00 87.12 109 SER A C 1
ATOM 862 O O . SER A 1 109 ? 15.937 -1.958 -18.053 1.00 87.12 109 SER A O 1
ATOM 864 N N . GLN A 1 110 ? 14.921 -3.477 -16.742 1.00 83.06 110 GLN A N 1
ATOM 865 C CA . GLN A 1 110 ? 15.427 -4.652 -17.460 1.00 83.06 110 GLN A CA 1
ATOM 866 C C . GLN A 1 110 ? 14.950 -4.677 -18.917 1.00 83.06 110 GLN A C 1
ATOM 868 O O . GLN A 1 110 ? 15.744 -4.939 -19.814 1.00 83.06 110 GLN A O 1
ATOM 873 N N . MET A 1 111 ? 13.686 -4.335 -19.183 1.00 83.81 111 MET A N 1
ATOM 874 C CA . MET A 1 111 ? 13.153 -4.279 -20.550 1.00 83.81 111 MET A CA 1
ATOM 875 C C . MET A 1 111 ? 13.809 -3.179 -21.390 1.00 83.81 111 MET A C 1
ATOM 877 O O . MET A 1 111 ? 14.150 -3.410 -22.550 1.00 83.81 111 MET A O 1
ATOM 881 N N . LYS A 1 112 ? 14.043 -1.994 -20.812 1.00 84.81 112 LYS A N 1
ATOM 882 C CA . LYS A 1 112 ? 14.794 -0.923 -21.487 1.00 84.81 112 LYS A CA 1
ATOM 883 C C . LYS A 1 112 ? 16.221 -1.356 -21.811 1.00 84.81 112 LYS A C 1
ATOM 885 O O . LYS A 1 112 ? 16.686 -1.127 -22.924 1.00 84.81 112 LYS A O 1
ATOM 890 N N . MET A 1 113 ? 16.885 -2.018 -20.865 1.00 83.44 113 MET A N 1
ATOM 891 C CA . MET A 1 113 ? 18.227 -2.561 -21.058 1.00 83.44 113 MET A CA 1
ATOM 892 C C . MET A 1 113 ? 18.245 -3.623 -22.160 1.00 83.44 113 MET A C 1
ATOM 894 O O . MET A 1 113 ? 19.082 -3.544 -23.049 1.00 83.44 113 MET A O 1
ATOM 898 N N . ALA A 1 114 ? 17.278 -4.542 -22.185 1.00 81.75 114 ALA A N 1
ATOM 899 C CA . ALA A 1 114 ? 17.142 -5.530 -23.253 1.00 81.75 114 ALA A CA 1
ATOM 900 C C . ALA A 1 114 ? 16.939 -4.873 -24.633 1.00 81.75 114 ALA A C 1
ATOM 902 O O . ALA A 1 114 ? 17.537 -5.303 -25.620 1.00 81.75 114 ALA A O 1
ATOM 903 N N . GLY A 1 115 ? 16.149 -3.796 -24.711 1.00 83.06 115 GLY A N 1
ATOM 904 C CA . GLY A 1 115 ? 15.995 -3.000 -25.934 1.00 83.06 115 GLY A CA 1
ATOM 905 C C . GLY A 1 115 ? 17.298 -2.323 -26.380 1.00 83.06 115 GLY A C 1
ATOM 906 O O . GLY A 1 115 ? 17.646 -2.366 -27.565 1.00 83.06 115 GLY A O 1
ATOM 907 N N . ALA A 1 116 ? 18.052 -1.751 -25.437 1.00 80.88 116 ALA A N 1
ATOM 908 C CA . ALA A 1 116 ? 19.359 -1.153 -25.705 1.00 80.88 116 ALA A CA 1
ATOM 909 C C . ALA A 1 116 ? 20.373 -2.210 -26.166 1.00 80.88 116 ALA A C 1
ATOM 911 O O . ALA A 1 116 ? 20.978 -2.045 -27.217 1.00 80.88 116 ALA A O 1
ATOM 912 N N . MET A 1 117 ? 20.477 -3.340 -25.461 1.00 81.38 117 MET A N 1
ATOM 913 C CA . MET A 1 117 ? 21.350 -4.462 -25.823 1.00 81.38 117 MET A CA 1
ATOM 914 C C . MET A 1 117 ? 21.000 -5.038 -27.197 1.00 81.38 117 MET A C 1
ATOM 916 O O . MET A 1 117 ? 21.898 -5.328 -27.979 1.00 81.38 117 MET A O 1
ATOM 920 N N . SER A 1 118 ? 19.710 -5.151 -27.533 1.00 84.19 118 SER A N 1
ATOM 921 C CA . SER A 1 118 ? 19.265 -5.559 -28.872 1.00 84.19 118 SER A CA 1
ATOM 922 C C . SER A 1 118 ? 19.757 -4.592 -29.953 1.00 84.19 118 SER A C 1
ATOM 924 O O . SER A 1 118 ? 20.214 -5.019 -31.012 1.00 84.19 118 SER A O 1
ATOM 926 N N . THR A 1 119 ? 19.701 -3.289 -29.679 1.00 85.19 119 THR A N 1
ATOM 927 C CA . THR A 1 119 ? 20.192 -2.253 -30.595 1.00 85.19 119 THR A CA 1
ATOM 928 C C . THR A 1 119 ? 21.714 -2.304 -30.718 1.00 85.19 119 THR A C 1
ATOM 930 O O . THR A 1 119 ? 22.225 -2.349 -31.834 1.00 85.19 119 THR A O 1
ATOM 933 N N . THR A 1 120 ? 22.440 -2.406 -29.602 1.00 80.62 120 THR A N 1
ATOM 934 C CA . THR A 1 120 ? 23.900 -2.567 -29.583 1.00 80.62 120 THR A CA 1
ATOM 935 C C . THR A 1 120 ? 24.335 -3.816 -30.341 1.00 80.62 120 THR A C 1
ATOM 937 O O . THR A 1 120 ? 25.231 -3.729 -31.172 1.00 80.62 120 THR A O 1
ATOM 940 N N . ALA A 1 121 ? 23.672 -4.958 -30.140 1.00 83.06 121 ALA A N 1
ATOM 941 C CA . ALA A 1 121 ? 23.966 -6.196 -30.859 1.00 83.06 121 ALA A CA 1
ATOM 942 C C . ALA A 1 121 ? 23.767 -6.041 -32.376 1.00 83.06 121 ALA A C 1
ATOM 944 O O . ALA A 1 121 ? 24.609 -6.487 -33.154 1.00 83.06 121 ALA A O 1
ATOM 945 N N . LYS A 1 122 ? 22.698 -5.356 -32.812 1.00 84.00 122 LYS A N 1
ATOM 946 C CA . LYS A 1 122 ? 22.486 -5.024 -34.233 1.00 84.00 122 LYS A CA 1
ATOM 947 C C . LYS A 1 122 ? 23.590 -4.113 -34.774 1.00 84.00 122 LYS A C 1
ATOM 949 O O . LYS A 1 122 ? 24.075 -4.354 -35.877 1.00 84.00 122 LYS A O 1
ATOM 954 N N . THR A 1 123 ? 24.012 -3.106 -34.009 1.00 82.56 123 THR A N 1
ATOM 955 C CA . THR A 1 123 ? 25.123 -2.221 -34.388 1.00 82.56 123 THR A CA 1
ATOM 956 C C . THR A 1 123 ? 26.433 -2.994 -34.485 1.00 82.56 123 THR A C 1
ATOM 958 O O . THR A 1 123 ? 27.106 -2.893 -35.502 1.00 82.56 123 THR A O 1
ATOM 961 N N . MET A 1 124 ? 26.767 -3.831 -33.499 1.00 78.69 124 MET A N 1
ATOM 962 C CA . MET A 1 124 ? 27.961 -4.682 -33.536 1.00 78.69 124 MET A CA 1
ATOM 963 C C . MET A 1 124 ? 27.932 -5.641 -34.726 1.00 78.69 124 MET A C 1
ATOM 965 O O . MET A 1 124 ? 28.944 -5.807 -35.397 1.00 78.69 124 MET A O 1
ATOM 969 N N . GLN A 1 125 ? 26.777 -6.224 -35.051 1.00 83.38 125 GLN A N 1
ATOM 970 C CA . GLN A 1 125 ? 26.630 -7.063 -36.239 1.00 83.38 125 GLN A CA 1
ATOM 971 C C . GLN A 1 125 ? 26.850 -6.265 -37.535 1.00 83.38 125 GLN A C 1
ATOM 973 O O . GLN A 1 125 ? 27.503 -6.755 -38.454 1.00 83.38 125 GLN A O 1
ATOM 978 N N . ALA A 1 126 ? 26.327 -5.038 -37.620 1.00 80.81 126 ALA A N 1
ATOM 979 C CA . ALA A 1 126 ? 26.522 -4.160 -38.772 1.00 80.81 126 ALA A CA 1
ATOM 980 C C . ALA A 1 126 ? 27.983 -3.704 -38.917 1.00 80.81 126 ALA A C 1
ATOM 982 O O . ALA A 1 126 ? 28.496 -3.665 -40.034 1.00 80.81 126 ALA A O 1
ATOM 983 N N . VAL A 1 127 ? 28.648 -3.412 -37.797 1.00 75.00 127 VAL A N 1
ATOM 984 C CA . VAL A 1 127 ? 30.079 -3.102 -37.719 1.00 75.00 127 VAL A CA 1
ATOM 985 C C . VAL A 1 127 ? 30.895 -4.309 -38.180 1.00 75.00 127 VAL A C 1
ATOM 987 O O . VAL A 1 127 ? 31.680 -4.172 -39.107 1.00 75.00 127 VAL A O 1
ATOM 990 N N . ASN A 1 128 ? 30.619 -5.512 -37.669 1.00 68.88 128 ASN A N 1
ATOM 991 C CA . ASN A 1 128 ? 31.307 -6.746 -38.069 1.00 68.88 128 ASN A CA 1
ATOM 992 C C . ASN A 1 128 ? 31.118 -7.089 -39.562 1.00 68.88 128 ASN A C 1
ATOM 994 O O . ASN A 1 128 ? 31.967 -7.719 -40.177 1.00 68.88 128 ASN A O 1
ATOM 998 N N . LYS A 1 129 ? 30.008 -6.655 -40.175 1.00 75.62 129 LYS A N 1
ATOM 999 C CA . LYS A 1 129 ? 29.724 -6.859 -41.607 1.00 75.62 129 LYS A CA 1
ATOM 1000 C C . LYS A 1 129 ? 30.378 -5.812 -42.522 1.00 75.62 129 LYS A C 1
ATOM 1002 O O . LYS A 1 129 ? 30.437 -6.026 -43.730 1.00 75.62 129 LYS A O 1
ATOM 1007 N N . LYS A 1 130 ? 30.802 -4.668 -41.972 1.00 67.50 130 LYS A N 1
ATOM 1008 C CA . LYS A 1 130 ? 31.425 -3.550 -42.704 1.00 67.50 130 LYS A CA 1
ATOM 1009 C C . LYS A 1 130 ? 32.900 -3.330 -42.349 1.00 67.50 130 LYS A C 1
ATOM 1011 O O . LYS A 1 130 ? 33.572 -2.591 -43.064 1.00 67.50 130 LYS A O 1
ATOM 1016 N N . MET A 1 131 ? 33.399 -3.939 -41.275 1.00 59.47 131 MET A N 1
ATOM 1017 C CA . MET A 1 131 ? 34.817 -3.943 -40.931 1.00 59.47 131 MET A CA 1
ATOM 1018 C C . MET A 1 131 ? 35.551 -4.964 -41.784 1.00 59.47 131 MET A C 1
ATOM 1020 O O . MET A 1 131 ? 35.259 -6.155 -41.754 1.00 59.47 131 MET A O 1
ATOM 1024 N N . ASP A 1 132 ? 36.534 -4.472 -42.525 1.00 66.00 132 ASP A N 1
ATOM 1025 C CA . ASP A 1 132 ? 37.578 -5.307 -43.091 1.00 66.00 132 ASP A CA 1
ATOM 1026 C C . ASP A 1 132 ? 38.485 -5.764 -41.926 1.00 66.00 132 ASP A C 1
ATOM 1028 O O . ASP A 1 132 ? 39.052 -4.906 -41.227 1.00 66.00 132 ASP A O 1
ATOM 1032 N N . PRO A 1 133 ? 38.593 -7.076 -41.637 1.00 65.31 133 PRO A N 1
ATOM 1033 C CA . PRO A 1 133 ? 39.364 -7.570 -40.498 1.00 65.31 133 PRO A CA 1
ATOM 1034 C C . PRO A 1 133 ? 40.835 -7.137 -40.559 1.00 65.31 133 PRO A C 1
ATOM 1036 O O . PRO A 1 133 ? 41.447 -6.924 -39.513 1.00 65.31 133 PRO A O 1
ATOM 1039 N N . GLN A 1 134 ? 41.386 -6.898 -41.756 1.00 65.38 134 GLN A N 1
ATOM 1040 C CA . GLN A 1 134 ? 42.756 -6.403 -41.901 1.00 65.38 134 GLN A CA 1
ATOM 1041 C C . GLN A 1 134 ? 42.906 -4.931 -41.496 1.00 65.38 134 GLN A C 1
ATOM 1043 O O . GLN A 1 134 ? 43.835 -4.590 -40.763 1.00 65.38 134 GLN A O 1
ATOM 1048 N N . LYS A 1 135 ? 41.970 -4.056 -41.894 1.00 65.62 135 LYS A N 1
ATOM 1049 C CA . LYS A 1 135 ? 4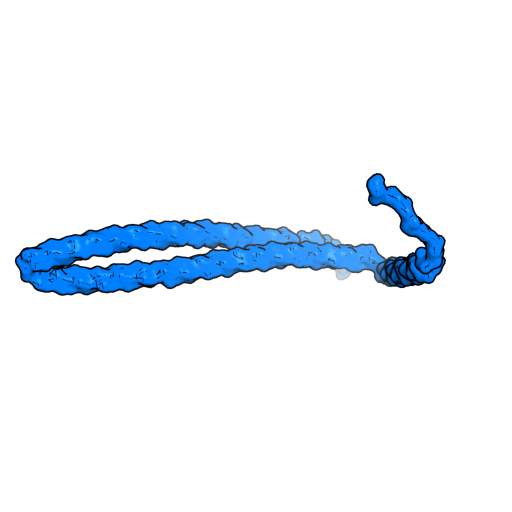2.009 -2.633 -41.504 1.00 65.62 135 LYS A CA 1
ATOM 1050 C C . LYS A 1 135 ? 41.793 -2.451 -40.008 1.00 65.62 135 LYS A C 1
ATOM 1052 O O . LYS A 1 135 ? 42.434 -1.610 -39.394 1.00 65.62 135 LYS A O 1
ATOM 1057 N N . THR A 1 136 ? 40.948 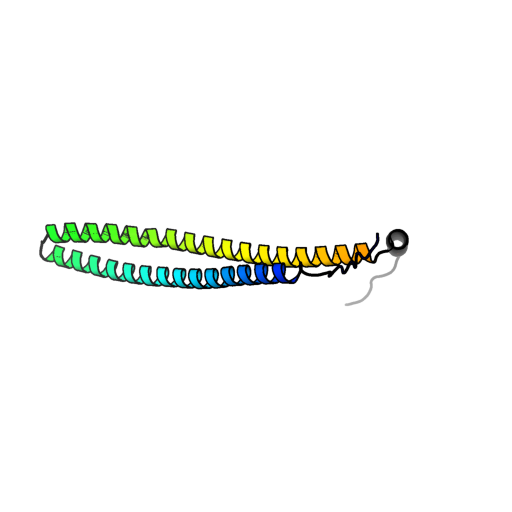-3.287 -39.416 1.00 67.44 136 THR A N 1
ATOM 1058 C CA . THR A 1 136 ? 40.699 -3.304 -37.970 1.00 67.44 136 THR A CA 1
ATOM 1059 C C . THR A 1 136 ? 41.956 -3.628 -37.175 1.00 67.44 136 THR A C 1
ATOM 1061 O O . THR A 1 136 ? 42.264 -2.936 -36.207 1.00 67.44 136 THR A O 1
ATOM 1064 N N . LEU A 1 137 ? 42.680 -4.675 -37.581 1.00 69.62 137 LEU A N 1
ATOM 1065 C CA . LEU A 1 137 ? 43.909 -5.097 -36.917 1.00 69.62 137 LEU A CA 1
ATOM 1066 C C . LEU A 1 137 ? 44.976 -4.000 -36.998 1.00 69.62 137 LEU A C 1
ATOM 1068 O O . LEU A 1 137 ? 45.646 -3.714 -36.009 1.00 69.62 137 LEU A O 1
ATOM 1072 N N . GLN A 1 138 ? 45.072 -3.335 -38.151 1.00 74.81 138 GLN A N 1
ATOM 1073 C CA . GLN A 1 138 ? 45.981 -2.212 -38.355 1.00 74.81 138 GLN A CA 1
ATOM 1074 C C . GLN A 1 138 ? 45.588 -0.988 -37.512 1.00 74.81 138 GLN A C 1
ATOM 1076 O O . GLN A 1 138 ? 46.450 -0.377 -36.888 1.00 74.81 138 GLN A O 1
ATOM 1081 N N . THR A 1 139 ? 44.296 -0.656 -37.416 1.00 75.25 139 THR A N 1
ATOM 1082 C CA . THR A 1 139 ? 43.813 0.415 -36.532 1.00 75.25 139 THR A CA 1
ATOM 1083 C C . THR A 1 139 ? 44.051 0.085 -35.056 1.00 75.25 139 THR A C 1
ATOM 1085 O O . THR A 1 139 ? 44.459 0.973 -34.317 1.00 75.25 139 THR A O 1
ATOM 1088 N N . MET A 1 140 ? 43.874 -1.169 -34.619 1.00 77.69 140 MET A N 1
ATOM 1089 C CA . MET A 1 140 ? 44.203 -1.580 -33.245 1.00 77.69 140 MET A CA 1
ATOM 1090 C C . MET A 1 140 ? 45.704 -1.509 -32.958 1.00 77.69 140 MET A C 1
ATOM 1092 O O . MET A 1 140 ? 46.080 -1.026 -31.895 1.00 77.69 140 MET A O 1
ATOM 1096 N N . GLN A 1 141 ? 46.562 -1.942 -33.887 1.00 80.81 141 GLN A N 1
ATOM 1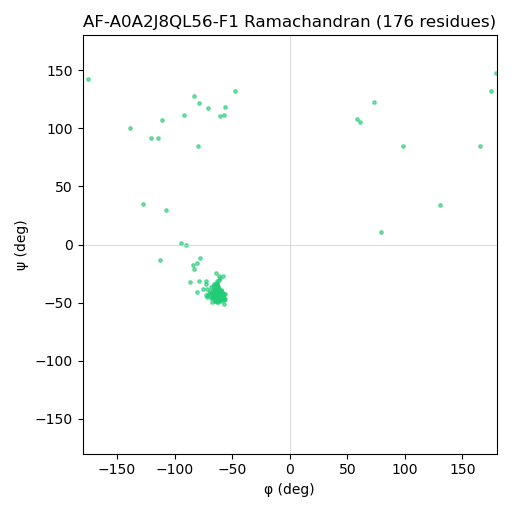097 C CA . GLN A 1 141 ? 48.015 -1.816 -33.732 1.00 80.81 141 GLN A CA 1
ATOM 1098 C C . GLN A 1 141 ? 48.461 -0.352 -33.685 1.00 80.81 141 GLN A C 1
ATOM 1100 O O . GLN A 1 141 ? 49.313 -0.001 -32.874 1.00 80.81 141 GLN A O 1
ATOM 1105 N N . ASN A 1 142 ? 47.876 0.506 -34.524 1.00 81.00 142 ASN A N 1
ATOM 1106 C CA . ASN A 1 142 ? 48.163 1.938 -34.502 1.00 81.00 142 ASN A CA 1
ATOM 1107 C C . ASN A 1 142 ? 47.668 2.576 -33.202 1.00 81.00 142 ASN A C 1
ATOM 1109 O O . ASN A 1 142 ? 48.410 3.335 -32.600 1.00 81.00 142 ASN A O 1
ATOM 1113 N N . PHE A 1 143 ? 46.479 2.205 -32.718 1.00 80.94 143 PHE A N 1
ATOM 1114 C CA . PHE A 1 143 ? 45.970 2.669 -31.428 1.00 80.94 143 PHE A CA 1
ATOM 1115 C C . PHE A 1 143 ? 46.868 2.227 -30.267 1.00 80.94 143 PHE A C 1
ATOM 1117 O O . PHE A 1 143 ? 47.204 3.044 -29.424 1.00 80.94 143 PHE A O 1
ATOM 1124 N N . GLN A 1 144 ? 47.321 0.968 -30.246 1.00 76.44 144 GLN A N 1
ATOM 1125 C CA . GLN A 1 144 ? 48.267 0.480 -29.234 1.00 76.44 144 GLN A CA 1
ATOM 1126 C C . GLN A 1 144 ? 49.607 1.226 -29.285 1.00 76.44 144 GLN A C 1
ATOM 1128 O O . GLN A 1 144 ? 50.150 1.559 -28.238 1.00 76.44 144 GLN A O 1
ATOM 1133 N N . LYS A 1 145 ? 50.128 1.522 -30.484 1.00 83.19 145 LYS A N 1
ATOM 1134 C CA . LYS A 1 145 ? 51.342 2.338 -30.648 1.00 83.19 145 LYS A CA 1
ATOM 1135 C C . LYS A 1 145 ? 51.148 3.776 -30.179 1.00 83.19 145 LYS A C 1
ATOM 1137 O O . LYS A 1 145 ? 52.043 4.303 -29.532 1.00 83.19 145 LYS A O 1
ATOM 1142 N N . GLU A 1 146 ? 50.014 4.397 -30.494 1.00 75.81 146 GLU A N 1
ATOM 1143 C CA . GLU A 1 146 ? 49.703 5.763 -30.062 1.00 75.81 146 GLU A CA 1
ATOM 1144 C C . GLU A 1 146 ? 49.550 5.829 -28.536 1.00 75.81 146 GLU A C 1
ATOM 1146 O O . GLU A 1 146 ? 50.100 6.730 -27.917 1.00 75.81 146 GLU A O 1
ATOM 1151 N N . ASN A 1 147 ? 48.888 4.839 -27.923 1.00 75.12 147 ASN A N 1
ATOM 1152 C CA . ASN A 1 147 ? 48.721 4.765 -26.469 1.00 75.12 147 ASN A CA 1
ATOM 1153 C C . ASN A 1 147 ? 50.060 4.540 -25.751 1.00 75.12 147 ASN A C 1
ATOM 1155 O O . ASN A 1 147 ? 50.348 5.245 -24.796 1.00 75.12 147 ASN A O 1
ATOM 1159 N N . MET A 1 148 ? 50.911 3.630 -26.249 1.00 76.62 148 MET A N 1
ATOM 1160 C CA . MET A 1 148 ? 52.270 3.448 -25.712 1.00 76.62 148 MET A CA 1
ATOM 1161 C C . MET A 1 148 ? 53.121 4.709 -25.884 1.00 76.62 148 MET A C 1
ATOM 1163 O O . MET A 1 148 ? 53.885 5.064 -24.997 1.00 76.62 148 MET A O 1
ATOM 1167 N N . LYS A 1 149 ? 52.989 5.413 -27.014 1.00 77.00 149 LYS A N 1
ATOM 1168 C CA . LYS A 1 149 ? 53.687 6.684 -27.229 1.00 77.00 149 LYS A CA 1
ATOM 1169 C C . LYS A 1 149 ? 53.203 7.754 -26.252 1.00 77.00 149 LYS A C 1
ATOM 1171 O O . LYS A 1 149 ? 54.031 8.519 -25.781 1.00 77.00 149 LYS A O 1
ATOM 1176 N N . MET A 1 150 ? 51.902 7.782 -25.959 1.00 73.88 150 MET A N 1
ATOM 1177 C CA . MET A 1 150 ? 51.293 8.689 -24.990 1.00 73.88 150 MET A CA 1
ATOM 1178 C C . MET A 1 150 ? 51.789 8.403 -23.566 1.00 73.88 150 MET A C 1
ATOM 1180 O O . MET A 1 150 ? 52.253 9.332 -22.915 1.00 73.88 150 MET A O 1
ATOM 1184 N N . GLU A 1 151 ? 51.796 7.136 -23.135 1.00 70.44 151 GLU A N 1
ATOM 1185 C CA . GLU A 1 151 ? 52.354 6.706 -21.840 1.00 70.44 151 GLU A CA 1
ATOM 1186 C C . GLU A 1 151 ? 53.848 7.056 -21.729 1.00 70.44 151 GLU A C 1
ATOM 1188 O O . GLU A 1 151 ? 54.261 7.666 -20.752 1.00 70.44 151 GLU A O 1
ATOM 1193 N N . MET A 1 152 ? 54.649 6.796 -22.770 1.00 73.19 152 MET A N 1
ATOM 1194 C CA . MET A 1 152 ? 56.069 7.181 -22.784 1.00 73.19 152 MET A CA 1
ATOM 1195 C C . MET A 1 152 ? 56.289 8.701 -22.763 1.00 73.19 152 MET A C 1
ATOM 1197 O O . MET A 1 152 ? 57.284 9.168 -22.215 1.00 73.19 152 MET A O 1
ATOM 1201 N N . THR A 1 153 ? 55.409 9.494 -23.389 1.00 68.81 153 THR A N 1
ATOM 1202 C CA . THR A 1 153 ? 55.484 10.960 -23.282 1.00 68.81 153 THR A CA 1
ATOM 1203 C C . THR A 1 153 ? 55.048 11.461 -21.915 1.00 68.81 153 THR A C 1
ATOM 1205 O O . THR A 1 153 ? 55.619 12.441 -21.458 1.00 68.81 153 THR A O 1
ATOM 1208 N N . GLU A 1 154 ? 54.084 10.815 -21.257 1.00 69.00 154 GLU A N 1
ATOM 1209 C CA . GLU A 1 154 ? 53.720 11.142 -19.875 1.00 69.00 154 GLU A CA 1
ATOM 1210 C C . GLU A 1 154 ? 54.863 10.803 -18.910 1.00 69.00 154 GLU A C 1
ATOM 1212 O O . GLU A 1 154 ? 55.184 11.628 -18.062 1.00 69.00 154 GLU A O 1
ATOM 1217 N N . GLU A 1 155 ? 55.536 9.660 -19.080 1.00 65.19 155 GLU A N 1
ATOM 1218 C CA . GLU A 1 155 ? 56.737 9.308 -18.306 1.00 65.19 155 GLU A CA 1
ATOM 1219 C C . GLU A 1 155 ? 57.887 10.294 -18.559 1.00 65.19 155 GLU A C 1
ATOM 1221 O O . GLU A 1 155 ? 58.396 10.866 -17.606 1.00 65.19 155 GLU A O 1
ATOM 1226 N N . MET A 1 156 ? 58.228 10.613 -19.816 1.00 66.38 156 MET A N 1
ATOM 1227 C CA . MET A 1 156 ? 59.277 11.609 -20.100 1.00 66.38 156 MET A CA 1
ATOM 1228 C C . MET A 1 156 ? 58.940 13.013 -19.587 1.00 66.38 156 MET A C 1
ATOM 1230 O O . MET A 1 156 ? 59.852 13.738 -19.198 1.00 66.38 156 MET A O 1
ATOM 1234 N N . ILE A 1 157 ? 57.667 13.428 -19.628 1.00 67.75 157 ILE A N 1
ATOM 1235 C CA . ILE A 1 157 ? 57.225 14.727 -19.098 1.00 67.75 157 ILE A CA 1
ATOM 1236 C C . ILE A 1 157 ? 57.319 14.741 -17.572 1.00 67.75 157 ILE A C 1
ATOM 1238 O O . ILE A 1 157 ? 57.735 15.752 -17.019 1.00 67.75 157 ILE A O 1
ATOM 1242 N N . ASN A 1 158 ? 56.962 13.645 -16.899 1.00 66.94 158 ASN A N 1
ATOM 1243 C CA . ASN A 1 158 ? 57.128 13.534 -15.452 1.00 66.94 158 ASN A CA 1
ATOM 1244 C C . ASN A 1 158 ? 58.611 13.494 -15.060 1.00 66.94 158 ASN A C 1
ATOM 1246 O O . ASN A 1 158 ? 58.983 14.238 -14.168 1.00 66.94 158 ASN A O 1
ATOM 1250 N N . ASP A 1 159 ? 59.465 12.764 -15.784 1.00 67.94 159 ASP A N 1
ATOM 1251 C CA . ASP A 1 159 ? 60.914 12.738 -15.532 1.00 67.94 159 ASP A CA 1
ATOM 1252 C C . ASP A 1 159 ? 61.561 14.118 -15.761 1.00 67.94 159 ASP A C 1
ATOM 1254 O O . ASP A 1 159 ? 62.393 14.555 -14.973 1.00 67.94 159 ASP A O 1
ATOM 1258 N N . THR A 1 160 ? 61.149 14.863 -16.801 1.00 65.44 160 THR A N 1
ATOM 1259 C CA . THR A 1 160 ? 61.639 16.244 -17.003 1.00 65.44 160 THR A CA 1
ATOM 1260 C C . THR A 1 160 ? 61.066 17.240 -16.002 1.00 65.44 160 THR A C 1
ATOM 1262 O O . THR A 1 160 ? 61.741 18.213 -15.681 1.00 65.44 160 THR A O 1
ATOM 1265 N N . LEU A 1 161 ? 59.838 17.046 -15.518 1.00 57.16 161 LEU A N 1
ATOM 1266 C CA . LEU A 1 161 ? 59.277 17.869 -14.447 1.00 57.16 161 LEU A CA 1
ATOM 1267 C C . LEU A 1 161 ? 59.969 17.582 -13.112 1.00 57.16 161 LEU A C 1
ATOM 1269 O O . LEU A 1 161 ? 60.291 18.536 -12.413 1.00 57.16 161 LEU A O 1
ATOM 1273 N N . ASP A 1 162 ? 60.250 16.320 -12.793 1.00 63.03 162 ASP A N 1
ATOM 1274 C CA . ASP A 1 162 ? 60.980 15.927 -11.586 1.00 63.03 162 ASP A CA 1
ATOM 1275 C C . ASP A 1 162 ? 62.432 16.437 -11.626 1.00 63.03 162 ASP A C 1
ATOM 1277 O O . ASP A 1 162 ? 62.876 17.022 -10.644 1.00 63.03 162 ASP A O 1
ATOM 1281 N N . ASP A 1 163 ? 63.131 16.373 -12.768 1.00 63.81 163 ASP A N 1
ATOM 1282 C CA . ASP A 1 163 ? 64.468 16.980 -12.937 1.00 63.81 163 ASP A CA 1
ATOM 1283 C C . ASP A 1 163 ? 64.451 18.520 -12.797 1.00 63.81 163 ASP A C 1
ATOM 1285 O O . ASP A 1 163 ? 65.424 19.128 -12.346 1.00 63.81 163 ASP A O 1
ATOM 1289 N N . ILE A 1 164 ? 63.350 19.177 -13.186 1.00 62.03 164 ILE A N 1
ATOM 1290 C CA . ILE A 1 164 ? 63.171 20.629 -13.017 1.00 62.03 164 ILE A CA 1
ATOM 1291 C C . ILE A 1 164 ? 62.865 20.983 -11.555 1.00 62.03 164 ILE A C 1
ATOM 1293 O O . ILE A 1 164 ? 63.349 22.008 -11.080 1.00 62.03 164 ILE A O 1
ATOM 1297 N N . PHE A 1 165 ? 62.080 20.166 -10.846 1.00 55.81 165 PHE A N 1
ATOM 1298 C CA . PHE A 1 165 ? 61.727 20.398 -9.443 1.00 55.81 165 PHE A CA 1
ATOM 1299 C C . PHE A 1 165 ? 62.842 19.997 -8.461 1.00 55.81 165 PHE A C 1
ATOM 1301 O O . PHE A 1 165 ? 62.983 20.659 -7.436 1.00 55.81 165 PHE A O 1
ATOM 1308 N N . ASP A 1 166 ? 63.657 18.982 -8.767 1.00 57.72 166 ASP A N 1
ATOM 1309 C CA . ASP A 1 166 ? 64.811 18.564 -7.946 1.00 57.72 166 ASP A CA 1
ATOM 1310 C C . ASP A 1 166 ? 66.054 19.452 -8.188 1.00 57.72 166 ASP A C 1
ATOM 1312 O O . ASP A 1 166 ? 66.979 19.491 -7.380 1.00 57.72 166 ASP A O 1
ATOM 1316 N N . GLY A 1 167 ? 66.072 20.223 -9.285 1.00 53.75 167 GLY A N 1
ATOM 1317 C CA . GLY A 1 167 ? 67.155 21.147 -9.648 1.00 53.75 167 GLY A CA 1
ATOM 1318 C C . GLY A 1 167 ? 66.972 22.608 -9.210 1.00 53.75 167 GLY A C 1
ATOM 1319 O O . GLY A 1 167 ? 67.822 23.435 -9.541 1.00 53.75 167 GLY A O 1
ATOM 1320 N N . SER A 1 168 ? 65.882 22.958 -8.513 1.00 49.31 168 SER A N 1
ATOM 1321 C CA . SER A 1 168 ? 65.543 24.349 -8.162 1.00 49.31 168 SER A CA 1
ATOM 1322 C C . SER A 1 168 ? 65.258 24.582 -6.670 1.00 49.31 168 SER A C 1
ATOM 1324 O O . SER A 1 168 ? 64.398 25.401 -6.346 1.00 49.31 168 SER A O 1
ATOM 1326 N N . ASP A 1 169 ? 65.946 23.873 -5.769 1.00 50.81 169 ASP A N 1
ATOM 1327 C CA . ASP A 1 169 ? 65.929 24.150 -4.315 1.00 50.81 169 ASP A CA 1
ATOM 1328 C C . ASP A 1 169 ? 67.247 24.769 -3.810 1.00 50.81 169 ASP A C 1
ATOM 1330 O O . ASP A 1 169 ? 67.629 24.579 -2.659 1.00 50.81 169 ASP A O 1
ATOM 1334 N N . ASP A 1 170 ? 67.950 25.523 -4.664 1.00 48.22 170 ASP A N 1
ATOM 1335 C CA . ASP A 1 170 ? 69.110 26.319 -4.247 1.00 48.22 170 ASP A CA 1
ATOM 1336 C C . ASP A 1 170 ? 68.786 27.822 -4.327 1.00 48.22 170 ASP A C 1
ATOM 1338 O O . ASP A 1 170 ? 68.651 28.400 -5.405 1.00 48.22 170 ASP A O 1
ATOM 1342 N N . GLU A 1 171 ? 68.632 28.395 -3.129 1.00 42.66 171 GLU A N 1
ATOM 1343 C CA . GLU A 1 171 ? 68.971 29.766 -2.718 1.00 42.66 171 GLU A CA 1
ATOM 1344 C C . GLU A 1 171 ? 68.333 30.965 -3.468 1.00 42.66 171 GLU A C 1
ATOM 1346 O O . GLU A 1 171 ? 68.740 31.349 -4.557 1.00 42.66 171 GLU A O 1
ATOM 1351 N N . GLU A 1 172 ? 67.400 31.679 -2.820 1.00 43.56 172 GLU A N 1
ATOM 1352 C CA . GLU A 1 172 ? 67.731 32.934 -2.108 1.00 43.56 172 GLU A CA 1
ATOM 1353 C C . GLU A 1 172 ? 66.496 33.673 -1.537 1.00 43.56 172 GLU A C 1
ATOM 1355 O O . GLU A 1 172 ? 65.493 33.933 -2.196 1.00 43.56 172 GLU A O 1
ATOM 1360 N N . GLU A 1 173 ? 66.667 34.035 -0.264 1.00 43.00 173 GLU A N 1
ATOM 1361 C CA . GLU A 1 173 ? 66.204 35.227 0.455 1.00 43.00 173 GLU A CA 1
ATOM 1362 C C . GLU A 1 173 ? 64.710 35.575 0.615 1.00 43.00 173 GLU A C 1
ATOM 1364 O O . GLU A 1 173 ? 64.038 36.217 -0.190 1.00 43.00 173 GLU A O 1
ATOM 1369 N N . SER A 1 174 ? 64.274 35.328 1.855 1.00 46.47 174 SER A N 1
ATOM 1370 C CA . SER A 1 174 ? 63.391 36.217 2.608 1.00 46.47 174 SER A CA 1
ATOM 1371 C C . SER A 1 174 ? 63.864 37.673 2.562 1.00 46.47 174 SER A C 1
ATOM 1373 O O . SER A 1 174 ? 65.001 37.932 2.951 1.00 46.47 174 SER A O 1
ATOM 1375 N N . GLN A 1 175 ? 62.956 38.613 2.280 1.00 41.31 175 GLN A N 1
ATOM 1376 C CA . GLN A 1 175 ? 62.714 39.781 3.140 1.00 41.31 175 GLN A CA 1
ATOM 1377 C C . GLN A 1 175 ? 61.547 40.662 2.658 1.00 41.31 175 GLN A C 1
ATOM 1379 O O . GLN A 1 175 ? 61.382 40.934 1.475 1.00 41.31 175 GLN A O 1
ATOM 1384 N N . ASP A 1 176 ? 60.828 41.160 3.666 1.00 39.97 176 ASP A N 1
ATOM 1385 C CA . ASP A 1 176 ? 60.073 42.417 3.714 1.00 39.97 176 ASP A CA 1
ATOM 1386 C C . ASP A 1 176 ? 58.552 42.396 3.468 1.00 39.97 176 ASP A C 1
ATOM 1388 O O . ASP A 1 176 ? 58.056 42.708 2.389 1.00 39.97 176 ASP A O 1
ATOM 1392 N N . ILE A 1 177 ? 57.803 42.123 4.548 1.00 44.22 177 ILE A N 1
ATOM 1393 C CA . ILE A 1 177 ? 56.600 42.895 4.900 1.00 44.22 177 ILE A CA 1
ATOM 1394 C C . ILE A 1 177 ? 56.606 43.098 6.428 1.00 44.22 177 ILE A C 1
ATOM 1396 O O . ILE A 1 177 ? 56.242 42.188 7.180 1.00 44.22 177 ILE A O 1
ATOM 1400 N N . VAL A 1 178 ? 57.028 44.285 6.874 1.00 47.12 178 VAL A N 1
ATOM 1401 C CA . VAL A 1 178 ? 56.660 44.888 8.171 1.00 47.12 178 VAL A CA 1
ATOM 1402 C C . VAL A 1 178 ? 55.657 46.002 7.908 1.00 47.12 178 VAL A C 1
ATOM 1404 O O . VAL A 1 178 ? 55.887 46.779 6.956 1.00 47.12 178 VAL A O 1
#

pLDDT: mean 78.24, std 19.09, range [37.25, 98.12]

Solvent-accessible surface area (backbone atoms only — not comparable to full-atom values): 10242 Å² total; per-residue (Å²): 133,89,85,80,90,78,88,75,87,79,88,78,80,70,64,62,68,51,52,58,51,53,53,52,52,54,51,50,54,52,49,51,54,53,52,50,54,50,50,55,52,47,53,53,52,52,46,53,51,50,55,52,51,49,56,50,49,54,50,49,35,53,52,32,52,76,74,62,41,60,68,61,29,54,54,48,50,52,50,48,54,50,51,52,51,52,52,57,49,49,54,58,52,51,51,50,54,50,50,50,51,51,52,51,52,50,51,52,54,50,52,53,48,51,53,50,51,54,49,50,51,51,48,52,53,52,46,65,74,70,53,53,71,67,62,50,52,51,51,51,53,50,50,52,51,51,50,52,51,49,53,52,49,52,50,52,50,50,54,53,48,48,55,53,62,73,69,65,83,76,8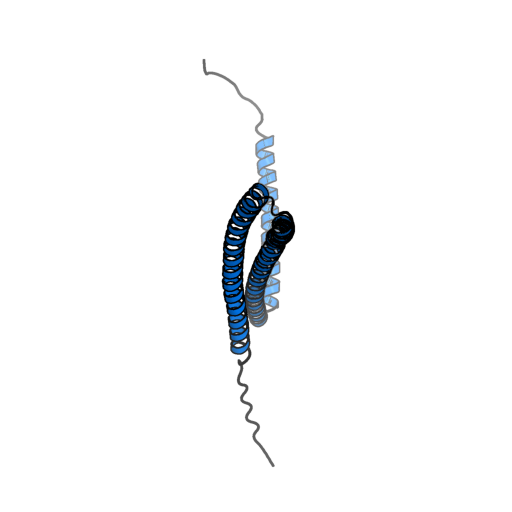6,86,79,89,85,88,88,131

InterPro domains:
  IPR005024 Snf7 family [PF03357] (31-177)
  IPR005024 Snf7 family [PTHR10476] (27-178)

Radius of gyration: 38.06 Å; Cα contacts (8 Å, |Δi|>4): 43; chains: 1; bounding box: 96×76×102 Å

Secondary structure (DSSP, 8-state):
-------------HHHHHHHHHHHHHHHHHHHHHHHHHHHHHHHHHHHHHHHHHHHHHHHHHHHHHHT-HHHHHHHHHHHHHHHHHHHHHHHHHHHHHHHHHHHHHHHHHHHHHHHHHHHHHHHHHHHHH--HHHHHHHHHHHHHHHHHHHHHHHHHHHHHHHHHHT-----------

Mean predicted aligned error: 16.61 Å

Sequence (178 aa):
MISAQRNHHLPGSSNSTSAYRVARITDVIKEQNRELRGTQRAIIRDRAALEKQEKQLELEIKKMAKIGNKEACKVLAKQLVHLRKQKTRTFAVSSKVTSMSTQTKVMNSQMKMAGAMSTTAKTMQAVNKKMDPQKTLQTMQNFQKENMKMEMTEEMINDTLDDIFDGSDDEEESQDIV

Nearest PDB structures (foldseek):
  6zw4-assembly1_H  TM=5.230E-01  e=9.018E-01  Nostoc punctiforme
  6zw4-assembly1_T  TM=5.229E-01  e=9.018E-01  Nostoc punctiforme
  6zw4-assembly1_GA  TM=5.229E-01  e=9.018E-01  Nostoc punctiforme
  6zw4-assembly1_SA  TM=5.229E-01  e=9.018E-01  Nostoc punctiforme
  6zw4-assembly1_EB  TM=5.229E-01  e=9.018E-01  Nostoc punctiforme

Organism: Pan troglodytes (NCBI:txid9598)